Protein AF-A0A316DQ84-F1 (afdb_monomer_lite)

pLDDT: mean 83.55, std 14.71, range [36.31, 97.44]

Foldseek 3Di:
DWKKKKWKAWDDCVPAVPHQHHTDDIAMDDDDPCDPVNVLLVVLVVDDDPLSVPEDQDRDNPHTDMYMDIDTDDPLVNLLVDPWDFAAAPQPRHTDTDRLNVWDKDFQDDPPDPDSDSPPPRIGTHPDPVRVVVVVVVVVVVCPDPDDPQDQPDPPFFQWFWKWKAFQVVQEIEIDIDRGDCPVVVVVCCVVCPSHHPVRIDMDTPDTHTDDPVDDNVRSVLVRLLVSLLVQVVCVLVVGHYDDPDRGHNPDVVSVVVSCVVSVPPPPPVVVPD

InterPro domains:
  IPR000305 GIY-YIG endonuclease [PS50164] (158-245)
  IPR035901 GIY-YIG endonuclease superfamily [G3DSA:3.40.1440.10] (159-249)
  IPR035901 GIY-YIG endonuclease superfamily [SSF82771] (160-245)

Organism: NCBI:txid378543

Secondary structure (DSSP, 8-state):
-EEEEEEEEEE-HHHHTTS--EEEEEEEEEETT--HHHHHHHHHHHS-THHHHH-BSS--SSS-EEEEEEEEE-HHHHHHHH-EEEEE-TTT--EEEEEGGGS-EEE-S-TT-----TT-TTEEE-SSHHHHHHHHHHHHHHS---------SGGGTEEEEEEEEEETTTTEEEEEEESS-THHHHHHHHHH-TT--GGGEEEEEEEEEE--TTS-HHHHHHHHHHHHHHHHHHHHHTT-EE--SS------HHHHHHHHHHHHT-TTSGGG--

Structure (mmCIF, N/CA/C/O backbone):
data_AF-A0A316DQ84-F1
#
_entry.id   AF-A0A316DQ84-F1
#
loop_
_atom_site.group_PDB
_atom_site.id
_atom_site.type_symbol
_atom_site.label_atom_id
_atom_site.label_alt_id
_atom_site.label_comp_id
_atom_site.label_asym_id
_atom_site.label_entity_id
_atom_site.label_seq_id
_atom_site.pdbx_PDB_ins_code
_atom_site.Cartn_x
_atom_site.Cartn_y
_atom_site.Cartn_z
_atom_site.occupancy
_atom_site.B_iso_or_equiv
_atom_site.auth_seq_id
_atom_site.auth_comp_id
_atom_site.auth_asym_id
_atom_site.auth_atom_id
_atom_site.pdbx_PDB_model_num
ATOM 1 N N . MET A 1 1 ? -29.593 -4.083 8.133 1.00 86.75 1 MET A N 1
ATOM 2 C CA . MET A 1 1 ? -28.527 -4.471 9.075 1.00 86.75 1 MET A CA 1
ATOM 3 C C . MET A 1 1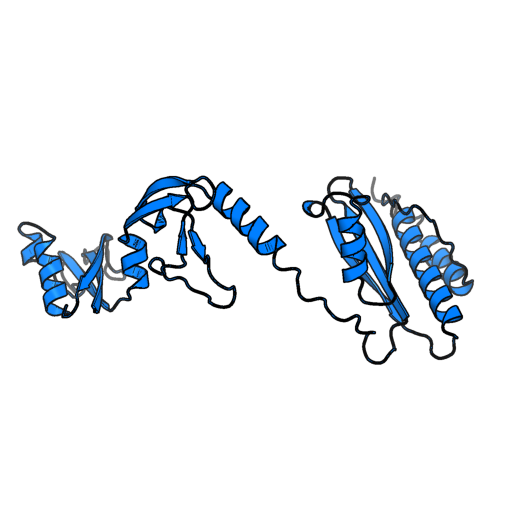 ? -27.821 -3.242 9.626 1.00 86.75 1 MET A C 1
ATOM 5 O O . MET A 1 1 ? -27.213 -2.500 8.863 1.00 86.75 1 MET A O 1
ATOM 9 N N . ASN A 1 2 ? -27.907 -3.050 10.940 1.00 93.50 2 ASN A N 1
ATOM 10 C CA . ASN A 1 2 ? -27.218 -2.005 11.691 1.00 93.50 2 ASN A CA 1
ATOM 11 C C . ASN A 1 2 ? -26.002 -2.591 12.414 1.00 93.50 2 ASN A C 1
ATOM 13 O O . ASN A 1 2 ? -26.036 -3.740 12.867 1.00 93.50 2 ASN A O 1
ATOM 17 N N . TYR A 1 3 ? -24.957 -1.779 12.563 1.00 95.69 3 TYR A N 1
ATOM 18 C CA . TYR A 1 3 ? -23.734 -2.141 13.270 1.00 95.69 3 TYR A CA 1
ATOM 19 C C . TYR A 1 3 ? -23.450 -1.114 14.360 1.00 95.69 3 TYR A C 1
ATOM 21 O O . TYR A 1 3 ? -23.577 0.088 14.132 1.00 95.69 3 TYR A O 1
ATOM 29 N N . TYR A 1 4 ? -23.035 -1.585 15.535 1.00 96.81 4 TYR A N 1
ATOM 30 C CA . TYR A 1 4 ? -22.627 -0.719 16.638 1.00 96.81 4 TYR A CA 1
ATOM 31 C C . TYR A 1 4 ? -21.240 -1.081 17.131 1.00 96.81 4 TYR A C 1
ATOM 33 O O . TYR A 1 4 ? -20.899 -2.254 17.255 1.00 96.81 4 TYR A O 1
ATOM 41 N N . TRP A 1 5 ? -20.477 -0.054 17.476 1.00 97.12 5 TRP A N 1
ATOM 42 C CA . TRP A 1 5 ? -19.199 -0.159 18.151 1.00 97.12 5 TRP A CA 1
ATOM 43 C C . TRP A 1 5 ? -19.367 0.214 19.618 1.00 97.12 5 TRP A C 1
ATOM 45 O O . TRP A 1 5 ? -19.865 1.297 19.947 1.00 97.12 5 TRP A O 1
ATOM 55 N N . VAL A 1 6 ? -18.962 -0.695 20.499 1.00 97.44 6 VAL A N 1
ATOM 56 C CA . VAL A 1 6 ? -19.074 -0.541 21.943 1.00 97.44 6 VAL A CA 1
ATOM 57 C C . VAL A 1 6 ? -17.687 -0.499 22.558 1.00 97.44 6 VAL A C 1
ATOM 59 O O . VAL A 1 6 ? -16.863 -1.380 22.322 1.00 97.44 6 VAL A O 1
ATOM 62 N N . ARG A 1 7 ? -17.454 0.514 23.392 1.00 97.31 7 ARG A N 1
AT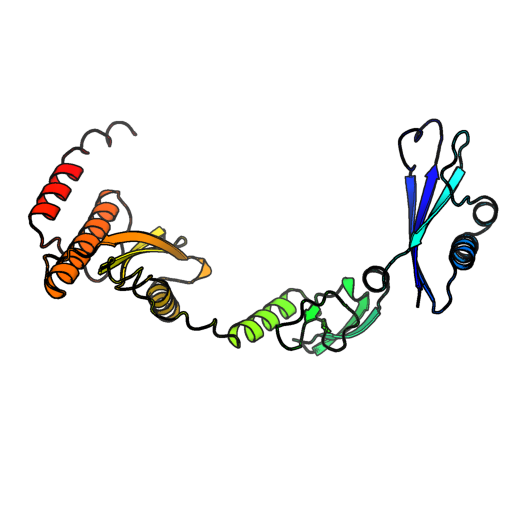OM 63 C CA . ARG A 1 7 ? -16.271 0.612 24.254 1.00 97.31 7 ARG A CA 1
ATOM 64 C C . ARG A 1 7 ? -16.695 0.779 25.697 1.00 97.31 7 ARG A C 1
ATOM 66 O O . ARG A 1 7 ? -17.515 1.653 25.980 1.00 97.31 7 ARG A O 1
ATOM 73 N N . VAL A 1 8 ? -16.130 -0.026 26.587 1.00 96.38 8 VAL A N 1
ATOM 74 C CA . VAL A 1 8 ? -16.441 -0.012 28.019 1.00 96.38 8 VAL A CA 1
ATOM 75 C C . VAL A 1 8 ? -15.232 0.471 28.796 1.00 96.38 8 VAL A C 1
ATOM 77 O O . VAL A 1 8 ? -14.114 0.024 28.551 1.00 96.38 8 VAL A O 1
ATOM 80 N N . PHE A 1 9 ? -15.462 1.390 29.725 1.00 96.56 9 PHE A N 1
ATOM 81 C CA . PHE A 1 9 ? -14.424 2.052 30.499 1.00 96.56 9 PHE A CA 1
ATOM 82 C C . PHE A 1 9 ? -14.699 1.942 31.995 1.00 96.56 9 PHE A C 1
ATOM 84 O O . PHE A 1 9 ? -15.839 2.105 32.438 1.00 96.56 9 PHE A O 1
ATOM 91 N N . ASP A 1 10 ? -13.628 1.743 32.755 1.00 95.00 10 ASP A N 1
ATOM 92 C CA . ASP A 1 10 ? -13.551 2.026 34.181 1.00 95.00 10 ASP A CA 1
ATOM 93 C C . ASP A 1 10 ? -13.060 3.457 34.393 1.00 95.00 10 ASP A C 1
ATOM 95 O O . ASP A 1 10 ? -11.942 3.812 34.006 1.00 95.00 10 ASP A O 1
ATOM 99 N N . TYR A 1 11 ? -13.915 4.288 34.980 1.00 95.94 11 TYR A N 1
ATOM 100 C CA . TYR A 1 11 ? -13.642 5.698 35.211 1.00 95.94 11 TYR A CA 1
ATOM 101 C C . TYR A 1 11 ? -13.500 5.983 36.701 1.00 95.94 11 TYR A C 1
ATOM 103 O O . TYR A 1 11 ? -14.419 5.709 37.474 1.00 95.94 11 TYR A O 1
ATOM 111 N N . SER A 1 12 ? -12.402 6.632 37.078 1.00 95.38 12 SER A N 1
ATOM 112 C CA . SER A 1 12 ? -12.258 7.268 38.385 1.00 95.38 12 SER A CA 1
ATOM 113 C C . SER A 1 12 ? -12.125 8.776 38.217 1.00 95.38 12 SER A C 1
ATOM 115 O O . SER A 1 12 ? -11.303 9.256 37.440 1.00 95.38 12 SER A O 1
ATOM 117 N N . ASN A 1 13 ? -12.929 9.550 38.943 1.00 93.06 13 ASN A N 1
ATOM 118 C CA . ASN A 1 13 ? -12.951 11.001 38.820 1.00 93.06 13 ASN A CA 1
ATOM 119 C C . ASN A 1 13 ? -11.638 11.652 39.274 1.00 93.06 13 ASN A C 1
ATOM 121 O O . ASN A 1 13 ? -11.254 12.676 38.717 1.00 93.06 13 ASN A O 1
ATOM 125 N N . GLU A 1 14 ? -10.958 11.065 40.260 1.00 93.56 14 GLU A N 1
ATOM 126 C CA . GLU A 1 14 ? -9.657 11.552 40.733 1.00 93.56 14 GLU A CA 1
ATOM 127 C C . GLU A 1 14 ? -8.539 11.273 39.722 1.00 93.56 14 GLU A C 1
ATOM 129 O O . GLU A 1 14 ? -7.666 12.114 39.519 1.00 93.56 14 GLU A O 1
ATOM 134 N N . ARG A 1 15 ? -8.583 10.109 39.060 1.00 93.00 15 ARG A N 1
ATOM 135 C CA . ARG A 1 15 ? -7.557 9.667 38.101 1.00 93.00 15 ARG A CA 1
ATOM 136 C C . ARG A 1 15 ? -7.768 10.238 36.697 1.00 93.00 15 ARG A C 1
ATOM 138 O O . ARG A 1 15 ? -6.817 10.659 36.048 1.00 93.00 15 ARG A O 1
ATOM 145 N N . ASP A 1 16 ? -9.013 10.248 36.228 1.00 93.56 16 ASP A N 1
ATOM 146 C CA . ASP A 1 16 ? -9.354 10.316 34.803 1.00 93.56 16 ASP A CA 1
ATOM 147 C C . ASP A 1 16 ? -10.130 11.588 34.425 1.00 93.56 16 ASP A C 1
ATOM 149 O O . ASP A 1 16 ? -10.755 11.641 33.364 1.00 93.56 16 ASP A O 1
ATOM 153 N N . GLN A 1 17 ? -10.124 12.634 35.260 1.00 88.38 17 GLN A N 1
ATOM 154 C CA . GLN A 1 17 ? -10.955 13.836 35.070 1.00 88.38 17 GLN A CA 1
ATOM 155 C C . GLN A 1 17 ? -10.911 14.389 33.630 1.00 88.38 17 GLN A C 1
ATOM 157 O O . GLN A 1 17 ? -11.949 14.740 33.052 1.00 88.38 17 GLN A O 1
ATOM 162 N N . HIS A 1 18 ? -9.724 14.382 33.020 1.00 91.00 18 HIS A N 1
ATOM 163 C CA . HIS A 1 18 ? -9.463 14.866 31.662 1.00 91.00 18 HIS A CA 1
ATOM 164 C C . HIS A 1 18 ? -9.383 13.767 30.586 1.00 91.00 18 HIS A C 1
ATOM 166 O O . HIS A 1 18 ? -9.173 14.091 29.420 1.00 91.00 18 HIS A O 1
ATOM 172 N N . ASP A 1 19 ? -9.605 12.499 30.938 1.00 92.50 19 ASP A N 1
ATOM 173 C CA . ASP A 1 19 ? -9.509 11.344 30.034 1.00 92.50 19 ASP A CA 1
ATOM 174 C C . ASP A 1 19 ? -10.814 10.517 30.014 1.00 92.50 19 ASP A C 1
ATOM 176 O O . ASP A 1 19 ? -11.817 10.868 30.638 1.00 92.50 19 ASP A O 1
ATOM 180 N N . LYS A 1 20 ? -10.862 9.434 29.241 1.00 91.75 20 LYS A N 1
ATOM 181 C CA . LYS A 1 20 ? -12.007 8.524 29.122 1.00 91.75 20 LYS A CA 1
ATOM 182 C C . LYS A 1 20 ? -12.016 7.432 30.192 1.00 91.75 20 LYS A C 1
ATOM 184 O O . LYS A 1 20 ? -13.038 6.763 30.323 1.00 91.75 20 LYS A O 1
ATOM 189 N N . GLY A 1 21 ? -10.946 7.292 30.968 1.00 94.25 21 GLY A N 1
ATOM 190 C CA . GLY A 1 21 ? -10.749 6.183 31.898 1.00 94.25 21 GLY A CA 1
ATOM 191 C C . GLY A 1 21 ? -10.065 4.985 31.250 1.00 94.25 21 GLY A C 1
ATOM 192 O O . GLY A 1 21 ? -9.689 5.016 30.076 1.00 94.25 21 GLY A O 1
ATOM 193 N N . THR A 1 22 ? -9.902 3.916 32.024 1.00 95.88 22 THR A N 1
ATOM 194 C CA . THR A 1 22 ? -9.245 2.687 31.565 1.00 95.88 22 THR A CA 1
ATOM 195 C C . THR A 1 22 ? -10.221 1.873 30.724 1.00 95.88 22 THR A C 1
ATOM 197 O O . THR A 1 22 ? -11.269 1.469 31.219 1.00 95.88 22 THR A O 1
ATOM 200 N N . MET A 1 23 ? -9.903 1.625 29.451 1.00 96.88 23 MET A N 1
ATOM 201 C CA . MET A 1 23 ? -10.741 0.785 28.590 1.00 96.88 23 MET A CA 1
ATOM 202 C C . MET A 1 23 ? -10.643 -0.675 29.036 1.00 96.88 23 MET A C 1
ATOM 204 O O . MET A 1 23 ? -9.552 -1.239 29.077 1.00 96.88 23 MET A O 1
ATOM 208 N N . LEU A 1 24 ? -11.783 -1.271 29.372 1.00 94.75 24 LEU A N 1
ATOM 209 C CA . LEU A 1 24 ? -11.879 -2.654 29.833 1.00 94.75 24 LEU A CA 1
ATOM 210 C C . LEU A 1 24 ? -12.272 -3.623 28.720 1.00 94.75 24 LEU A C 1
ATOM 212 O O . LEU A 1 24 ? -11.871 -4.781 28.753 1.00 94.75 24 LEU A O 1
ATOM 216 N N . ASP A 1 25 ? -13.085 -3.170 27.766 1.00 95.88 25 ASP A N 1
ATOM 217 C CA . ASP A 1 25 ? -13.605 -4.016 26.692 1.00 95.88 25 ASP A CA 1
ATOM 218 C C . ASP A 1 25 ? -13.912 -3.176 25.446 1.00 95.88 25 ASP A C 1
ATOM 220 O O . ASP A 1 25 ? -14.248 -1.987 25.529 1.00 95.88 25 ASP A O 1
ATOM 224 N N . GLU A 1 26 ? -13.818 -3.821 24.290 1.00 96.06 26 GLU A N 1
ATOM 225 C CA . GLU A 1 26 ? -14.155 -3.271 22.984 1.00 96.06 26 GLU A CA 1
ATOM 226 C C . GLU A 1 26 ? -14.756 -4.381 22.122 1.00 96.06 26 GLU A C 1
ATOM 228 O O . GLU A 1 26 ? -14.144 -5.429 21.908 1.00 96.06 26 GLU A O 1
ATOM 233 N N . PHE A 1 27 ? -15.966 -4.154 21.614 1.00 96.19 27 PHE A N 1
ATOM 234 C CA . PHE A 1 27 ? -16.648 -5.128 20.769 1.00 96.19 27 PHE A CA 1
ATOM 235 C C . PHE A 1 27 ? -17.621 -4.470 19.793 1.00 96.19 27 PHE A C 1
ATOM 237 O O . PHE A 1 27 ? -17.979 -3.298 19.929 1.00 96.19 27 PHE A O 1
ATOM 244 N N . TYR A 1 28 ? -18.058 -5.247 18.802 1.00 95.88 28 TYR A N 1
ATOM 245 C CA . TYR A 1 28 ? -19.026 -4.812 17.798 1.00 95.88 28 TYR A CA 1
ATOM 246 C C . TYR A 1 28 ? -20.276 -5.684 17.840 1.00 95.88 28 TYR A C 1
ATOM 248 O O . TYR A 1 28 ? -20.215 -6.887 18.094 1.00 95.88 28 TYR A O 1
ATOM 256 N N . LEU A 1 29 ? -21.419 -5.060 17.583 1.00 95.81 29 LEU A N 1
ATOM 257 C CA . LEU A 1 29 ? -22.725 -5.704 17.512 1.00 95.81 29 LEU A CA 1
ATOM 258 C C . LEU A 1 29 ? -23.276 -5.560 16.092 1.00 95.81 29 LEU A C 1
ATOM 260 O O . LEU A 1 29 ? -23.064 -4.524 15.461 1.00 95.81 29 LEU A O 1
ATOM 264 N N . LYS A 1 30 ? -24.006 -6.574 15.615 1.00 94.75 30 LYS A N 1
ATOM 265 C CA . LYS A 1 30 ? -24.753 -6.538 14.349 1.00 94.75 30 LYS A CA 1
ATOM 266 C C . LYS A 1 30 ? -26.176 -7.057 14.535 1.00 94.75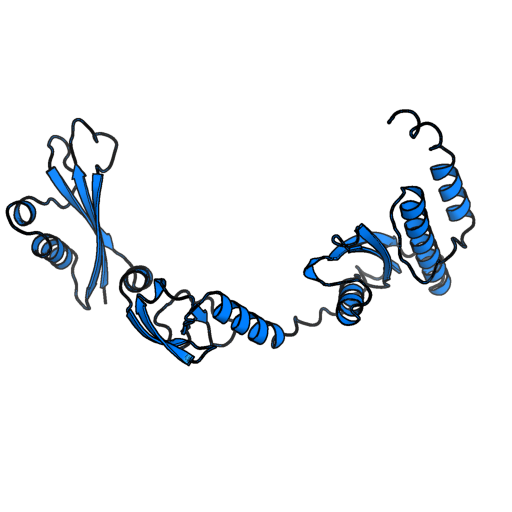 30 LYS A C 1
ATOM 268 O O . LYS A 1 30 ? -26.399 -7.939 15.362 1.00 94.75 30 LYS A O 1
ATOM 273 N N . GLY A 1 31 ? -27.115 -6.549 13.744 1.00 93.25 31 GLY A N 1
ATOM 274 C CA . GLY A 1 31 ? -28.468 -7.101 13.636 1.00 93.25 31 GLY A CA 1
ATOM 275 C C . GLY A 1 31 ? -29.335 -6.317 12.654 1.00 93.25 31 GLY A C 1
ATOM 276 O O . GLY A 1 31 ? -29.077 -5.140 12.409 1.00 93.25 31 GLY A O 1
ATOM 277 N N . ASP A 1 32 ? -30.351 -6.956 12.077 1.00 88.19 32 ASP A N 1
ATOM 278 C CA . ASP A 1 32 ? -31.163 -6.350 11.013 1.00 88.19 32 ASP A CA 1
ATOM 279 C C . ASP A 1 32 ? -31.945 -5.118 11.470 1.00 88.19 32 ASP A C 1
ATOM 281 O O . ASP A 1 32 ? -31.822 -4.074 10.829 1.00 88.19 32 ASP A O 1
ATOM 285 N N . ASP A 1 33 ? -32.589 -5.211 12.637 1.00 88.31 33 ASP A N 1
ATOM 286 C CA . ASP A 1 33 ? -33.360 -4.140 13.285 1.00 88.31 33 ASP A CA 1
ATOM 287 C C . ASP A 1 33 ? -32.774 -3.751 14.653 1.00 88.31 33 ASP A C 1
ATOM 289 O O . ASP A 1 33 ? -33.485 -3.363 15.585 1.00 88.31 33 ASP A O 1
ATOM 293 N N . LEU A 1 34 ? -31.453 -3.893 14.819 1.00 92.31 34 LEU A N 1
ATOM 294 C CA . LEU A 1 34 ? -30.803 -3.559 16.083 1.00 92.31 34 LEU A CA 1
ATOM 295 C C . LEU A 1 34 ? -30.900 -2.044 16.306 1.00 92.31 34 LEU A C 1
ATOM 297 O O . LEU A 1 34 ? -30.280 -1.263 15.586 1.00 92.31 34 LEU A O 1
ATOM 301 N N . SER A 1 35 ? -31.700 -1.630 17.289 1.00 95.00 35 SER A N 1
ATOM 302 C CA . SER A 1 35 ? -31.794 -0.236 17.721 1.00 95.00 35 SER A CA 1
ATOM 303 C C . SER A 1 35 ? -30.692 0.093 18.726 1.00 95.00 35 SER A C 1
ATOM 305 O O . SER A 1 35 ? -30.132 -0.792 19.377 1.00 95.00 35 SER A O 1
ATOM 307 N N . ARG A 1 36 ? -30.410 1.384 18.929 1.00 93.69 36 ARG A N 1
ATOM 308 C CA . ARG A 1 36 ? -29.404 1.814 19.909 1.00 93.69 36 ARG A CA 1
ATOM 309 C C . ARG A 1 36 ? -29.741 1.373 21.336 1.00 93.69 36 ARG A C 1
ATOM 311 O O . ARG A 1 36 ? -28.830 1.065 22.099 1.00 93.69 36 ARG A O 1
ATOM 318 N N . ASP A 1 37 ? -31.018 1.329 21.710 1.00 94.62 37 ASP A N 1
ATOM 319 C CA . ASP A 1 37 ? -31.426 0.867 23.042 1.00 94.62 37 ASP A CA 1
ATOM 320 C C . ASP A 1 37 ? -31.337 -0.655 23.177 1.00 94.62 37 ASP A C 1
ATOM 322 O O . ASP A 1 37 ? -30.898 -1.141 24.218 1.00 94.62 37 ASP A O 1
ATOM 326 N N . ALA A 1 38 ? -31.627 -1.404 22.109 1.00 95.25 38 ALA A N 1
ATOM 327 C CA . ALA A 1 38 ? -31.349 -2.837 22.069 1.00 95.25 38 ALA A CA 1
ATOM 328 C C . ALA A 1 38 ? -29.836 -3.120 22.153 1.00 95.25 38 ALA A C 1
ATOM 330 O O . ALA A 1 38 ? -29.420 -4.017 22.880 1.00 95.25 38 ALA A O 1
ATOM 331 N N . ALA A 1 39 ? -28.996 -2.303 21.505 1.00 95.06 39 ALA A N 1
ATOM 332 C CA . ALA A 1 39 ? -27.543 -2.397 21.628 1.00 95.06 39 ALA A CA 1
ATOM 333 C C . ALA A 1 39 ? -27.071 -2.126 23.067 1.00 95.06 39 ALA A C 1
ATOM 335 O O . ALA A 1 39 ? -26.266 -2.888 23.593 1.00 95.06 39 ALA A O 1
ATOM 336 N N . LYS A 1 40 ? -27.607 -1.098 23.744 1.00 95.44 40 LYS A N 1
ATOM 337 C CA . LYS A 1 40 ? -27.338 -0.851 25.175 1.00 95.44 40 LYS A CA 1
ATOM 338 C C . LYS A 1 40 ? -27.758 -2.032 26.049 1.00 95.44 40 LYS A C 1
ATOM 340 O O . LYS A 1 40 ? -27.032 -2.376 26.979 1.00 95.44 40 LYS A O 1
ATOM 345 N N . GLN A 1 41 ? -28.904 -2.648 25.766 1.00 94.44 41 GLN A N 1
ATOM 346 C CA . GLN A 1 41 ? -29.342 -3.829 26.504 1.00 94.44 41 GLN A CA 1
ATOM 347 C C . GLN A 1 41 ? -28.377 -5.002 26.289 1.00 94.44 41 GLN A C 1
ATOM 349 O O . GLN A 1 41 ? -27.931 -5.583 27.270 1.00 94.44 41 GLN A O 1
ATOM 354 N N . ALA A 1 42 ? -27.922 -5.237 25.056 1.00 94.44 42 ALA A N 1
ATOM 355 C CA . ALA A 1 42 ? -26.899 -6.243 24.765 1.00 94.44 42 ALA A CA 1
ATOM 356 C C . ALA A 1 42 ? -25.568 -5.983 25.500 1.00 94.44 42 ALA A C 1
ATOM 358 O O . ALA A 1 42 ? -24.898 -6.930 25.907 1.00 94.44 42 ALA A O 1
ATOM 359 N N . VAL A 1 43 ? -25.185 -4.714 25.722 1.00 94.25 43 VAL A N 1
ATOM 360 C CA . VAL A 1 43 ? -24.039 -4.388 26.592 1.00 94.25 43 VAL A CA 1
ATOM 361 C C . VAL A 1 43 ? -24.292 -4.863 28.022 1.00 94.25 43 VAL A C 1
ATOM 363 O O . VAL A 1 43 ? -23.409 -5.473 28.610 1.00 94.25 43 VAL A O 1
ATOM 366 N N . ARG A 1 44 ? -25.479 -4.610 28.587 1.00 94.25 44 ARG A N 1
ATOM 367 C CA . ARG A 1 44 ? -25.813 -5.066 29.947 1.00 94.25 44 ARG A CA 1
ATOM 368 C C . ARG A 1 44 ? -25.819 -6.583 30.048 1.00 94.25 44 ARG A C 1
ATOM 370 O O . ARG A 1 44 ? -25.243 -7.105 30.989 1.00 94.25 44 ARG A O 1
ATOM 377 N N . ASP A 1 45 ? -26.406 -7.261 29.066 1.00 93.31 45 ASP A N 1
ATOM 378 C CA . ASP A 1 45 ? -26.526 -8.722 29.041 1.00 93.31 45 ASP A CA 1
ATOM 379 C C . ASP A 1 45 ? -25.157 -9.417 28.915 1.00 93.31 45 ASP A C 1
ATOM 381 O O . ASP A 1 45 ? -24.990 -10.553 29.356 1.00 93.31 45 ASP A O 1
ATOM 385 N N . ARG A 1 46 ? -24.156 -8.733 28.338 1.00 93.25 46 ARG A N 1
ATOM 386 C CA . ARG A 1 46 ? -22.772 -9.225 28.240 1.00 93.25 46 ARG A CA 1
ATOM 387 C C . ARG A 1 46 ? -22.066 -9.288 29.597 1.00 93.25 46 ARG A C 1
ATOM 389 O O . ARG A 1 46 ? -21.182 -10.125 29.773 1.00 93.25 46 ARG A O 1
ATOM 396 N N . TYR A 1 47 ? -22.421 -8.413 30.537 1.00 90.19 47 TYR A N 1
ATOM 397 C CA . TYR A 1 47 ? -21.811 -8.370 31.865 1.00 90.19 47 TYR A CA 1
ATOM 398 C C . TYR A 1 47 ? -22.726 -9.026 32.902 1.00 90.19 47 TYR A C 1
ATOM 400 O O . TYR A 1 47 ? -23.945 -8.953 32.824 1.00 90.19 47 TYR A O 1
ATOM 408 N N . GLY A 1 48 ? -22.134 -9.689 33.894 1.00 84.44 48 GLY A N 1
ATOM 409 C CA . GLY A 1 48 ? -22.874 -10.305 34.996 1.00 84.44 48 GLY A CA 1
ATOM 410 C C . GLY A 1 48 ? -22.935 -9.424 36.245 1.00 84.44 48 GLY A C 1
ATOM 411 O O . GLY A 1 48 ? -22.121 -8.518 36.436 1.00 84.44 48 GLY A O 1
ATOM 412 N N . GLY A 1 49 ? -23.872 -9.738 37.142 1.00 85.00 49 GLY A N 1
ATOM 413 C CA . GLY A 1 49 ? -23.929 -9.171 38.492 1.00 85.00 49 GLY A CA 1
ATOM 414 C C . GLY A 1 49 ? -24.137 -7.654 38.523 1.00 85.00 49 GLY A C 1
ATOM 415 O O . GLY A 1 49 ? -24.890 -7.097 37.729 1.00 85.00 49 GLY A O 1
ATOM 416 N N . GLN A 1 50 ? -23.464 -6.984 39.459 1.00 82.69 50 GLN A N 1
ATOM 417 C CA . GLN A 1 50 ? -23.620 -5.548 39.712 1.00 82.69 50 GLN A CA 1
ATOM 418 C C . GLN A 1 50 ? -23.204 -4.678 38.508 1.00 82.69 50 GLN A C 1
ATOM 420 O O . GLN A 1 50 ? -23.806 -3.633 38.258 1.00 82.69 50 GLN A O 1
ATOM 425 N N . ALA A 1 51 ? -22.252 -5.149 37.694 1.00 83.75 51 ALA A N 1
ATOM 426 C CA . ALA A 1 51 ? -21.816 -4.453 36.484 1.00 83.75 51 ALA A CA 1
ATOM 427 C C . ALA A 1 51 ? -22.940 -4.321 35.438 1.00 83.75 51 ALA A C 1
ATOM 429 O O . ALA A 1 51 ? -23.044 -3.283 34.787 1.00 83.75 51 ALA A O 1
ATOM 430 N N . ALA A 1 52 ? -23.827 -5.317 35.319 1.00 85.38 52 ALA A N 1
ATOM 431 C CA . ALA A 1 52 ? -24.961 -5.280 34.389 1.00 85.38 52 ALA A CA 1
ATOM 432 C C . ALA A 1 52 ? -25.965 -4.164 34.728 1.00 85.38 52 ALA A C 1
ATOM 434 O O . ALA A 1 52 ? -26.536 -3.524 33.843 1.00 85.38 52 ALA A O 1
ATOM 435 N N . THR A 1 53 ? -26.180 -3.926 36.026 1.00 84.88 53 THR A N 1
ATOM 436 C CA . THR A 1 53 ? -27.158 -2.955 36.534 1.00 84.88 53 THR A CA 1
ATOM 437 C C . THR A 1 53 ? -26.599 -1.542 36.661 1.00 84.88 53 THR A C 1
ATOM 439 O O . THR A 1 53 ? -27.348 -0.578 36.514 1.00 84.88 53 THR A O 1
ATOM 442 N N . GLU A 1 54 ? -25.298 -1.401 36.925 1.00 87.31 54 GLU A N 1
ATOM 443 C CA . GLU A 1 54 ? -24.675 -0.104 37.221 1.00 87.31 54 GLU A CA 1
ATOM 444 C C . GLU A 1 54 ? -24.001 0.558 36.020 1.00 87.31 54 GLU A C 1
ATOM 446 O O . GLU A 1 54 ? -23.723 1.760 36.071 1.00 87.31 54 GLU A O 1
ATOM 451 N N . ILE A 1 55 ? -23.761 -0.187 34.934 1.00 92.94 55 ILE A N 1
ATOM 452 C CA . ILE A 1 55 ? -23.118 0.367 33.744 1.00 92.94 55 ILE A CA 1
ATOM 453 C C . ILE A 1 55 ? -23.947 1.512 33.148 1.00 92.94 55 ILE A C 1
ATOM 455 O O . ILE A 1 55 ? -25.131 1.384 32.811 1.00 92.94 55 ILE A O 1
ATOM 459 N N . LYS A 1 56 ? -23.302 2.674 33.025 1.00 94.56 56 LYS A N 1
ATOM 460 C CA . LYS A 1 56 ? -23.891 3.885 32.438 1.00 94.56 56 LYS A CA 1
ATOM 461 C C . LYS A 1 56 ? -23.567 3.962 30.950 1.00 94.56 56 LYS A C 1
ATOM 463 O O . LYS A 1 56 ? -22.625 3.344 30.479 1.00 94.56 56 LYS A O 1
ATOM 468 N N . PHE A 1 57 ? -24.309 4.778 30.207 1.00 95.06 57 PHE A N 1
ATOM 469 C CA . PHE A 1 57 ? -24.064 5.005 28.771 1.00 95.06 57 PHE A CA 1
ATOM 470 C C . PHE A 1 57 ? -23.560 6.419 28.457 1.00 95.06 57 PHE A C 1
ATOM 472 O O . PHE A 1 57 ? -23.680 6.912 27.337 1.00 95.06 57 PHE A O 1
ATOM 479 N N . ALA A 1 58 ? -23.031 7.092 29.478 1.00 92.12 58 ALA A N 1
ATOM 480 C CA . ALA A 1 58 ? -22.401 8.399 29.393 1.00 92.12 58 ALA A CA 1
ATOM 481 C C . ALA A 1 58 ? -21.304 8.497 30.459 1.00 92.12 58 ALA A C 1
ATOM 483 O O . ALA A 1 58 ? -21.460 7.943 31.551 1.00 92.12 58 ALA A O 1
ATOM 484 N N . LYS A 1 59 ? -20.227 9.231 30.149 1.00 92.31 59 LYS A N 1
ATOM 485 C CA . LYS A 1 59 ? -19.106 9.457 31.070 1.00 92.31 59 LYS A CA 1
ATOM 486 C C . LYS A 1 59 ? -19.618 10.065 32.393 1.00 92.31 59 LYS A C 1
ATOM 488 O O . LYS A 1 59 ? -20.263 11.122 32.354 1.00 92.31 59 LYS A O 1
ATOM 493 N N . PRO A 1 60 ? -19.337 9.450 33.556 1.00 89.56 60 PRO A N 1
ATOM 494 C CA . PRO A 1 60 ? -19.630 10.043 34.858 1.00 89.56 60 PRO A CA 1
ATOM 495 C C . PRO A 1 60 ? -18.882 11.374 35.049 1.00 89.56 60 PRO A C 1
ATOM 497 O O . PRO A 1 60 ? -17.727 11.504 34.661 1.00 89.56 60 PRO A O 1
ATOM 500 N N . ARG A 1 61 ? -19.531 12.394 35.633 1.00 84.62 61 ARG A N 1
ATOM 501 C CA . ARG A 1 61 ? -18.921 13.736 35.801 1.00 84.62 61 ARG A CA 1
ATOM 502 C C . ARG A 1 61 ? -18.305 14.006 37.174 1.00 84.62 61 ARG A C 1
ATOM 504 O O . ARG A 1 61 ? -17.481 14.901 37.285 1.00 84.62 61 ARG A O 1
ATOM 511 N N . LYS A 1 62 ? -18.801 13.345 38.220 1.00 87.31 62 LYS A N 1
ATOM 512 C CA . LYS A 1 62 ? -18.461 13.631 39.629 1.00 87.31 62 LYS A CA 1
ATOM 513 C C . LYS A 1 62 ? -18.343 12.366 40.480 1.00 87.31 62 LYS A C 1
ATOM 515 O O . LYS A 1 62 ? -18.338 12.450 41.701 1.00 87.31 62 LYS A O 1
ATOM 520 N N . SER A 1 63 ? -18.358 11.201 39.850 1.00 90.50 63 SER A N 1
ATOM 521 C CA . SER A 1 63 ? -18.331 9.920 40.540 1.00 90.50 63 SER A CA 1
ATOM 522 C C . SER A 1 63 ? -17.595 8.892 39.710 1.00 90.50 63 SER A C 1
ATOM 524 O O . SER A 1 63 ? -17.488 9.041 38.492 1.00 90.50 63 SER A O 1
ATOM 526 N N . ASP A 1 64 ? -17.125 7.863 40.392 1.00 93.06 64 ASP A N 1
ATOM 527 C CA . ASP A 1 64 ? -16.433 6.737 39.791 1.00 93.06 64 ASP A CA 1
ATOM 528 C C . ASP A 1 64 ? -17.455 5.729 39.243 1.00 93.06 64 ASP A C 1
ATOM 530 O O . ASP A 1 64 ? -18.649 5.767 39.577 1.00 93.06 64 ASP A O 1
ATOM 534 N N . GLY A 1 65 ? -16.990 4.837 38.374 1.00 93.06 65 GLY A N 1
ATOM 535 C CA . GLY A 1 65 ? -17.741 3.667 37.940 1.00 93.06 65 GLY A CA 1
ATOM 536 C C . GLY A 1 65 ? -17.638 3.366 36.450 1.00 93.06 65 GLY A C 1
ATOM 537 O O . GLY A 1 65 ? -16.966 4.049 35.676 1.00 93.06 65 GLY A O 1
ATOM 538 N N . LEU A 1 66 ? -18.360 2.320 36.052 1.00 94.88 66 LEU A N 1
ATOM 539 C CA . LEU A 1 66 ? -18.349 1.804 34.691 1.00 94.88 66 LEU A CA 1
ATOM 540 C C . LEU A 1 66 ? -19.267 2.606 33.771 1.00 94.88 66 LEU A C 1
ATOM 542 O O . LEU A 1 66 ? -20.429 2.889 34.093 1.00 94.88 66 LEU A O 1
ATOM 546 N N . TYR A 1 67 ? -18.775 2.907 32.572 1.00 96.25 67 TYR A N 1
ATOM 547 C CA . TYR A 1 67 ? -19.631 3.388 31.497 1.00 96.25 67 TYR A CA 1
ATOM 548 C C . TYR A 1 67 ? -19.233 2.817 30.139 1.00 96.25 67 TYR A C 1
ATOM 550 O O . TYR A 1 67 ? -18.068 2.540 29.868 1.00 96.25 67 TYR A O 1
ATOM 558 N N . ALA A 1 68 ? -20.227 2.663 29.274 1.00 97.06 68 ALA A N 1
ATOM 559 C CA . ALA A 1 68 ? -20.071 2.249 27.896 1.00 97.06 68 ALA A CA 1
ATOM 560 C C . ALA A 1 68 ? -20.398 3.398 26.942 1.00 97.06 68 ALA A C 1
ATOM 562 O O . ALA A 1 68 ? -21.319 4.188 27.164 1.00 97.06 68 ALA A O 1
ATOM 563 N N . VAL A 1 69 ? -19.677 3.456 25.830 1.00 96.69 69 VAL A N 1
ATOM 564 C CA . VAL A 1 69 ? -19.989 4.320 24.695 1.00 96.69 69 VAL A CA 1
ATOM 565 C C . VAL A 1 69 ? -20.443 3.424 23.552 1.00 96.69 69 VAL A C 1
ATOM 567 O O . VAL A 1 69 ? -19.669 2.603 23.074 1.00 96.69 69 VAL A O 1
ATOM 570 N N . VAL A 1 70 ? -21.700 3.587 23.134 1.00 96.50 70 VAL A N 1
ATOM 571 C CA . VAL A 1 70 ? -22.290 2.886 21.982 1.00 96.50 70 VAL A CA 1
ATOM 572 C C . VAL A 1 70 ? -22.353 3.867 20.817 1.00 96.50 70 VAL A C 1
ATOM 574 O O . VAL A 1 70 ? -23.035 4.893 20.927 1.00 96.50 70 VAL A O 1
ATOM 577 N N . MET A 1 71 ? -21.640 3.571 19.735 1.00 96.25 71 MET A N 1
ATOM 578 C CA . MET A 1 71 ? -21.527 4.396 18.526 1.00 96.25 71 MET A CA 1
ATOM 579 C C . MET A 1 71 ? -22.021 3.613 17.317 1.00 96.25 71 MET A C 1
ATOM 581 O O . MET A 1 71 ? -21.882 2.392 17.290 1.00 96.25 71 MET A O 1
ATOM 585 N N . ASP A 1 72 ? -22.564 4.310 16.324 1.00 96.12 72 ASP A N 1
ATOM 586 C CA . ASP A 1 72 ? -22.855 3.698 15.030 1.00 96.12 72 ASP A CA 1
ATOM 587 C C . ASP A 1 72 ? -21.544 3.215 14.390 1.00 96.12 72 ASP A C 1
ATOM 589 O O . ASP A 1 72 ? -20.475 3.800 14.594 1.00 96.12 72 ASP A O 1
ATOM 593 N N . SER A 1 73 ? -21.616 2.105 13.665 1.00 95.00 73 SER A N 1
ATOM 594 C CA . SER A 1 73 ? -20.476 1.473 13.010 1.00 95.00 73 SER A CA 1
ATOM 595 C C . SER A 1 73 ? -20.880 0.952 11.633 1.00 95.00 73 SER A C 1
ATOM 597 O O . SER A 1 73 ? -22.010 1.132 11.181 1.00 95.00 73 SER A O 1
ATOM 599 N N . GLU A 1 74 ? -19.947 0.285 10.969 1.00 92.06 74 GLU A N 1
ATOM 600 C CA . GLU A 1 74 ? -20.116 -0.245 9.623 1.00 92.06 74 GLU A CA 1
ATOM 601 C C . GLU A 1 74 ? -19.773 -1.733 9.593 1.00 92.06 74 GLU A C 1
ATOM 603 O O . GLU A 1 74 ? -18.990 -2.224 10.414 1.00 92.06 74 GLU A O 1
ATOM 608 N N . LYS A 1 75 ? -20.322 -2.432 8.592 1.00 90.75 75 LYS A N 1
ATOM 609 C CA . LYS A 1 75 ? -20.053 -3.852 8.325 1.00 90.75 75 LYS A CA 1
ATOM 610 C C . LYS A 1 75 ? -18.558 -4.158 8.320 1.00 90.75 75 LYS A C 1
ATOM 612 O O . LYS A 1 75 ? -18.124 -5.092 8.985 1.00 90.75 75 LYS A O 1
ATOM 617 N N . PHE A 1 76 ? -17.779 -3.301 7.658 1.00 89.38 76 PHE A N 1
ATOM 618 C CA . PHE A 1 76 ? -16.327 -3.414 7.556 1.00 89.38 76 PHE A CA 1
ATOM 619 C C . PHE A 1 76 ? -15.644 -3.646 8.911 1.00 89.38 76 PHE A C 1
ATOM 621 O O . PHE A 1 76 ? -14.821 -4.551 9.051 1.00 89.38 76 PHE A O 1
ATOM 628 N N . PHE A 1 77 ? -15.989 -2.852 9.929 1.00 89.69 77 PHE A N 1
ATOM 629 C CA . PHE A 1 77 ? -15.366 -2.992 11.242 1.00 89.69 77 PHE A CA 1
ATOM 630 C C . PHE A 1 77 ? -15.810 -4.271 11.937 1.00 89.69 77 PHE A C 1
ATOM 632 O O . PHE A 1 77 ? -14.971 -4.959 12.504 1.00 89.69 77 PHE A O 1
ATOM 639 N N . TYR A 1 78 ? -17.094 -4.626 11.863 1.00 92.44 78 TYR A N 1
ATOM 640 C CA . TYR A 1 78 ? -17.578 -5.874 12.447 1.00 92.44 78 TYR A CA 1
ATOM 641 C C . TYR A 1 78 ? -16.855 -7.089 11.847 1.00 92.44 78 TYR A C 1
ATOM 643 O O . TYR A 1 78 ? -16.300 -7.910 12.583 1.00 92.44 78 TYR A O 1
ATOM 651 N N . ASP A 1 79 ? -16.798 -7.170 10.519 1.00 90.75 79 ASP A N 1
ATOM 652 C CA . ASP A 1 79 ? -16.204 -8.305 9.814 1.00 90.75 79 ASP A CA 1
ATOM 653 C C . ASP A 1 79 ? -14.701 -8.404 10.061 1.00 90.75 79 ASP A C 1
ATOM 655 O O . ASP A 1 79 ? -14.177 -9.495 10.280 1.00 90.75 79 ASP A O 1
ATOM 659 N N . ARG A 1 80 ? -14.008 -7.265 10.163 1.00 86.56 80 ARG A N 1
ATOM 660 C CA . ARG A 1 80 ? -12.589 -7.236 10.526 1.00 86.56 80 ARG A CA 1
ATOM 661 C C . ARG A 1 80 ? -12.282 -7.971 11.837 1.00 86.56 80 ARG A C 1
ATOM 663 O O . ARG A 1 80 ? -11.199 -8.537 11.954 1.00 86.56 80 ARG A O 1
ATOM 670 N N . PHE A 1 81 ? -13.178 -7.960 12.825 1.00 88.88 81 PHE A N 1
ATOM 671 C CA . PHE A 1 81 ? -12.924 -8.600 14.126 1.00 88.88 81 PHE A CA 1
ATOM 672 C C . PHE A 1 81 ? -13.608 -9.961 14.303 1.00 88.88 81 PHE A C 1
ATOM 674 O O . PHE A 1 81 ? -13.122 -10.773 15.103 1.00 88.88 81 PHE A O 1
ATOM 681 N N . TYR A 1 82 ? -14.713 -10.204 13.591 1.00 92.25 82 TYR A N 1
ATOM 682 C CA . TYR A 1 82 ? -15.595 -11.350 13.835 1.00 92.25 82 TYR A CA 1
ATOM 683 C C . TYR A 1 82 ? -15.897 -12.223 12.619 1.00 92.25 82 TYR A C 1
ATOM 685 O O . TYR A 1 82 ? -16.477 -13.290 12.814 1.00 92.25 82 TYR A O 1
ATOM 693 N N . LEU A 1 83 ? -15.540 -11.823 11.395 1.00 92.19 83 LEU A N 1
ATOM 694 C CA . LEU A 1 83 ? -15.731 -12.697 10.240 1.00 92.19 83 LEU A CA 1
ATOM 695 C C . LEU A 1 83 ? -14.829 -13.923 10.394 1.00 92.19 83 LEU A C 1
ATOM 697 O O . LEU A 1 83 ? -13.608 -13.797 10.504 1.00 92.19 83 LEU A O 1
ATOM 701 N N . GLU A 1 84 ? -15.434 -15.106 10.406 1.00 94.56 84 GLU A N 1
ATOM 702 C CA . GLU A 1 84 ? -14.723 -16.378 10.362 1.00 94.56 84 GLU A CA 1
ATOM 703 C C . GLU A 1 84 ? -14.817 -16.977 8.966 1.00 94.56 84 GLU A C 1
ATOM 705 O O . GLU A 1 84 ? -15.856 -16.905 8.311 1.00 94.56 84 GLU A O 1
ATOM 710 N N . ILE A 1 85 ? -13.723 -17.592 8.534 1.00 94.38 85 ILE A N 1
ATOM 711 C CA . ILE A 1 85 ? -13.630 -18.313 7.272 1.00 94.38 85 ILE A CA 1
ATOM 712 C C . ILE A 1 85 ? -13.381 -19.791 7.541 1.00 94.38 85 ILE A C 1
ATOM 714 O O . ILE A 1 85 ? -12.715 -20.164 8.509 1.00 94.38 85 ILE A O 1
ATOM 718 N N . ASP A 1 86 ? -13.905 -20.624 6.652 1.00 96.06 86 ASP A N 1
ATOM 719 C CA . ASP A 1 86 ? -13.638 -22.058 6.566 1.00 96.06 86 ASP A CA 1
ATOM 720 C C . ASP A 1 86 ? -13.454 -22.375 5.078 1.00 96.06 86 ASP A C 1
ATOM 722 O O . ASP A 1 86 ? -14.414 -22.569 4.332 1.00 96.06 86 ASP A O 1
ATOM 726 N N . THR A 1 87 ? -12.217 -22.243 4.606 1.00 94.75 87 THR A N 1
ATOM 727 C CA . THR A 1 87 ? -11.884 -22.269 3.178 1.00 94.75 87 THR A CA 1
ATOM 728 C C . THR A 1 87 ? -10.511 -22.904 2.957 1.00 94.75 87 THR A C 1
ATOM 730 O O . THR A 1 87 ? -9.933 -23.515 3.853 1.00 94.75 87 THR A O 1
ATOM 733 N N . HIS A 1 88 ? -9.974 -22.803 1.747 1.00 95.69 88 HIS A N 1
ATOM 734 C CA . HIS A 1 88 ? -8.650 -23.299 1.396 1.00 95.69 88 HIS A CA 1
ATOM 735 C C . HIS A 1 88 ? -7.753 -22.136 0.975 1.00 95.69 88 HIS A C 1
ATOM 737 O O . HIS A 1 88 ? -8.207 -21.177 0.354 1.00 95.69 88 HIS A O 1
ATOM 743 N N . CYS A 1 89 ? -6.461 -22.233 1.291 1.00 94.19 89 CYS A N 1
ATOM 744 C CA . CYS A 1 89 ? -5.453 -21.317 0.776 1.00 94.19 89 CYS A CA 1
ATOM 745 C C . CYS A 1 89 ? -5.504 -21.317 -0.754 1.00 94.19 89 CYS A C 1
ATOM 747 O O . CYS A 1 89 ? -5.347 -22.364 -1.382 1.00 94.19 89 CYS A O 1
ATOM 749 N N . PHE A 1 90 ? -5.656 -20.140 -1.347 1.00 94.19 90 PHE A N 1
ATOM 750 C CA . PHE A 1 90 ? -5.813 -19.991 -2.788 1.00 94.19 90 PHE A CA 1
ATOM 751 C C . PHE A 1 90 ? -4.579 -20.447 -3.583 1.00 94.19 90 PHE A C 1
ATOM 753 O O . PHE A 1 90 ? -4.701 -20.887 -4.720 1.00 94.19 90 PHE A O 1
ATOM 760 N N . TRP A 1 91 ? -3.389 -20.381 -2.976 1.00 92.38 91 TRP A N 1
ATOM 761 C CA . TRP A 1 91 ? -2.129 -20.748 -3.627 1.00 92.38 91 TRP A CA 1
ATOM 762 C C . TRP A 1 91 ? -1.729 -22.215 -3.419 1.00 92.38 91 TRP A C 1
ATOM 764 O O . TRP A 1 91 ? -1.397 -22.913 -4.369 1.00 92.38 91 TRP A O 1
ATOM 774 N N . CYS A 1 92 ? -1.714 -22.686 -2.167 1.00 92.88 92 CYS A N 1
ATOM 775 C CA . CYS A 1 92 ? -1.203 -24.020 -1.827 1.00 92.88 92 CYS A CA 1
ATOM 776 C C . CYS A 1 92 ? -2.295 -25.039 -1.473 1.00 92.88 92 CYS A C 1
ATOM 778 O O . CYS A 1 92 ? -1.974 -26.172 -1.119 1.00 92.88 92 CYS A O 1
ATOM 780 N N . HIS A 1 93 ? -3.569 -24.636 -1.527 1.00 95.38 93 HIS A N 1
ATOM 781 C CA . HIS A 1 93 ? -4.757 -25.467 -1.292 1.00 95.38 93 HIS A CA 1
ATOM 782 C C . HIS A 1 93 ? -4.855 -26.134 0.086 1.00 95.38 93 HIS A C 1
ATOM 784 O O . HIS A 1 93 ? -5.703 -26.997 0.301 1.00 95.38 93 HIS A O 1
ATOM 790 N N . LYS A 1 94 ? -4.032 -25.726 1.057 1.00 95.56 94 LYS A N 1
ATOM 791 C CA . LYS A 1 94 ? -4.175 -26.175 2.448 1.00 95.56 94 LYS A CA 1
ATOM 792 C C . LYS A 1 94 ? -5.469 -25.623 3.056 1.00 95.56 94 LYS A C 1
ATOM 794 O O . LYS A 1 94 ? -5.753 -24.445 2.837 1.00 95.56 94 LYS A O 1
ATOM 799 N N . PRO A 1 95 ? -6.217 -26.414 3.842 1.00 97.25 95 PRO A N 1
ATOM 800 C CA . PRO A 1 95 ? -7.392 -25.912 4.545 1.00 97.25 95 PRO A CA 1
ATOM 801 C C . PRO A 1 95 ? -6.986 -24.834 5.557 1.00 97.25 95 PRO A C 1
ATOM 803 O O . PRO A 1 95 ? -5.966 -24.963 6.241 1.00 97.25 95 PRO A O 1
ATOM 806 N N . ILE A 1 96 ? -7.786 -23.774 5.644 1.00 95.88 96 ILE A N 1
ATOM 807 C CA . ILE A 1 96 ? -7.640 -22.677 6.599 1.00 95.88 96 ILE A CA 1
ATOM 808 C C . ILE A 1 96 ? -8.986 -22.398 7.259 1.00 95.88 96 ILE A C 1
ATOM 810 O O . ILE A 1 96 ? -10.022 -22.318 6.601 1.00 95.88 96 ILE A O 1
ATOM 814 N N . LYS A 1 97 ? -8.955 -22.251 8.581 1.00 97.12 97 LYS A N 1
ATOM 815 C CA . LYS A 1 97 ? -10.138 -21.981 9.388 1.00 97.12 97 LYS A CA 1
ATOM 816 C C . LYS A 1 97 ? -9.797 -21.034 10.524 1.00 97.12 97 LYS A C 1
ATOM 818 O O . LYS A 1 97 ? -8.802 -21.247 11.217 1.00 97.12 97 LYS A O 1
ATOM 823 N N . GLY A 1 98 ? -10.619 -20.011 10.721 1.00 94.50 98 GLY A N 1
ATOM 824 C CA . GLY A 1 98 ? -10.460 -19.037 11.799 1.00 94.50 98 GLY A CA 1
ATOM 825 C C . GLY A 1 98 ? -10.888 -17.636 11.380 1.00 94.50 98 GLY A C 1
ATOM 826 O O . GLY A 1 98 ? -11.560 -17.461 10.369 1.00 94.50 98 GLY A O 1
ATOM 827 N N . LYS A 1 99 ? -10.483 -16.626 12.151 1.00 93.56 99 LYS A N 1
ATOM 828 C CA . LYS A 1 99 ? -10.816 -15.227 11.863 1.00 93.56 99 LYS A CA 1
ATOM 829 C C . LYS A 1 99 ? -10.169 -14.763 10.560 1.00 93.56 99 LYS A C 1
ATOM 831 O O . LYS A 1 99 ? -8.952 -14.854 10.419 1.00 93.56 99 LYS A O 1
ATOM 836 N N . ALA A 1 100 ? -10.961 -14.192 9.658 1.00 92.44 100 ALA A N 1
ATOM 837 C CA . ALA A 1 100 ? -10.523 -13.699 8.354 1.00 92.44 100 ALA A CA 1
ATOM 838 C C . ALA A 1 100 ? -9.301 -12.768 8.449 1.00 92.44 100 ALA A C 1
ATOM 840 O O . ALA A 1 100 ? -8.372 -12.878 7.655 1.00 92.44 100 ALA A O 1
ATOM 841 N N . ALA A 1 101 ? -9.273 -11.885 9.453 1.00 89.50 101 ALA A N 1
ATOM 842 C CA . ALA A 1 101 ? -8.193 -10.919 9.656 1.00 89.50 101 ALA A CA 1
ATOM 843 C C . ALA A 1 101 ? -6.832 -11.536 10.029 1.00 89.50 101 ALA A C 1
ATOM 845 O O . ALA A 1 101 ? -5.810 -10.871 9.871 1.00 89.50 101 ALA A O 1
ATOM 846 N N . GLU A 1 102 ? -6.802 -12.789 10.493 1.00 93.00 102 GLU A N 1
ATOM 847 C CA . GLU A 1 102 ? -5.558 -13.512 10.803 1.00 93.00 102 GLU A CA 1
ATOM 848 C C . GLU A 1 102 ? -4.909 -14.110 9.546 1.00 93.00 102 GLU A C 1
ATOM 850 O O . GLU A 1 102 ? -3.750 -14.529 9.572 1.00 93.00 102 GLU A O 1
ATOM 855 N N . PHE A 1 103 ? -5.636 -14.133 8.425 1.00 94.31 103 PHE A N 1
ATOM 856 C CA . PHE A 1 103 ? -5.152 -14.677 7.166 1.00 94.31 103 PHE A CA 1
ATOM 857 C C . PHE A 1 103 ? -4.845 -13.552 6.169 1.00 94.31 103 PHE A C 1
ATOM 859 O O . PHE A 1 103 ? -5.675 -12.664 5.935 1.00 94.31 103 PHE A O 1
ATOM 866 N N . PRO A 1 104 ? -3.664 -13.572 5.522 1.00 93.50 104 PRO A N 1
ATOM 867 C CA . PRO A 1 104 ? -3.432 -12.725 4.368 1.00 93.50 104 PRO A CA 1
ATOM 868 C C . PRO A 1 104 ? -4.504 -12.981 3.308 1.00 93.50 104 PRO A C 1
ATOM 870 O O . PRO A 1 104 ? -4.860 -14.123 3.036 1.00 93.50 104 PRO A O 1
ATOM 873 N N . HIS A 1 105 ? -4.979 -11.912 2.685 1.00 91.00 105 HIS A N 1
ATOM 874 C CA . HIS A 1 105 ? -5.992 -11.956 1.638 1.00 91.00 105 HIS A CA 1
ATOM 875 C C . HIS A 1 105 ? -5.665 -10.949 0.537 1.00 91.00 105 HIS A C 1
ATOM 877 O O . HIS A 1 105 ? -4.914 -9.994 0.767 1.00 91.00 105 HIS A O 1
ATOM 883 N N . SER A 1 106 ? -6.223 -11.182 -0.644 1.00 87.75 106 SER A N 1
ATOM 884 C CA . SER A 1 106 ? -6.158 -10.289 -1.801 1.00 87.75 106 SER A CA 1
ATOM 885 C C . SER A 1 106 ? -7.479 -10.362 -2.561 1.00 87.75 106 SER A C 1
ATOM 887 O O . SER A 1 106 ? -8.231 -11.322 -2.415 1.00 87.75 106 SER A O 1
ATOM 889 N N . TYR A 1 107 ? -7.742 -9.363 -3.397 1.00 83.62 107 TYR A N 1
ATOM 890 C CA . TYR A 1 107 ? -8.848 -9.417 -4.344 1.00 83.62 107 TYR A CA 1
ATOM 891 C C . TYR A 1 107 ? -8.480 -10.338 -5.517 1.00 83.62 107 TYR A C 1
ATOM 893 O O . TYR A 1 107 ? -7.378 -10.242 -6.071 1.00 83.62 107 TYR A O 1
ATOM 901 N N . GLY A 1 108 ? -9.370 -11.274 -5.832 1.00 72.75 108 GLY A N 1
ATOM 902 C CA . GLY A 1 108 ? -9.242 -12.257 -6.906 1.00 72.75 108 GLY A CA 1
ATOM 903 C C . GLY A 1 108 ? -9.939 -11.866 -8.212 1.00 72.75 108 GLY A C 1
ATOM 904 O O . GLY A 1 108 ? -9.797 -12.597 -9.188 1.00 72.75 108 GLY A O 1
ATOM 905 N N . GLY A 1 109 ? -10.681 -10.753 -8.228 1.00 67.81 109 GLY A N 1
ATOM 906 C CA . GLY A 1 109 ? -11.403 -10.242 -9.397 1.00 67.81 109 GLY A CA 1
ATOM 907 C C . GLY A 1 109 ? -10.616 -9.231 -10.241 1.00 67.81 109 GLY A C 1
ATOM 908 O O . GLY A 1 109 ? -9.434 -8.968 -10.002 1.00 67.81 109 GLY A O 1
ATOM 909 N N . ASP A 1 110 ? -11.292 -8.639 -11.229 1.00 60.72 110 ASP A N 1
ATOM 910 C CA . ASP A 1 110 ? -10.706 -7.666 -12.158 1.00 60.72 110 ASP A CA 1
ATOM 911 C C . ASP A 1 110 ? -10.274 -6.365 -11.448 1.00 60.72 110 ASP A C 1
ATOM 913 O O . ASP A 1 110 ? -11.008 -5.768 -10.661 1.00 60.72 110 ASP A O 1
ATOM 917 N N . VAL A 1 111 ? -9.055 -5.918 -11.763 1.00 54.69 111 VAL A N 1
ATOM 918 C CA . VAL A 1 111 ? -8.159 -5.000 -11.016 1.00 54.69 111 VAL A CA 1
ATOM 919 C C . VAL A 1 111 ? -8.731 -3.601 -10.678 1.00 54.69 111 VAL A C 1
ATOM 921 O O . VAL A 1 111 ? -8.095 -2.832 -9.960 1.00 54.69 111 VAL A O 1
ATOM 924 N N . GLU A 1 112 ? -9.931 -3.243 -11.135 1.00 51.25 112 GLU A N 1
ATOM 925 C CA . GLU A 1 112 ? -10.481 -1.884 -11.004 1.00 51.25 112 GLU A CA 1
ATOM 926 C C . GLU A 1 112 ? -11.231 -1.587 -9.700 1.00 51.25 112 GLU A C 1
ATOM 928 O O . GLU A 1 112 ? -11.527 -0.420 -9.427 1.00 51.25 112 GLU A O 1
ATOM 933 N N . LYS A 1 113 ? -11.523 -2.582 -8.856 1.00 48.56 113 LYS A N 1
ATOM 934 C CA . LYS A 1 113 ? -12.225 -2.315 -7.595 1.00 48.56 113 LYS A CA 1
ATOM 935 C C . LYS A 1 113 ? -11.280 -2.337 -6.396 1.00 48.56 113 LYS A C 1
ATOM 937 O O . LYS A 1 113 ? -10.781 -3.372 -5.965 1.00 48.56 113 LYS A O 1
ATOM 942 N N . HIS A 1 114 ? -11.075 -1.164 -5.799 1.00 49.41 114 HIS A N 1
ATOM 943 C CA . HIS A 1 114 ? -10.554 -1.055 -4.440 1.00 49.41 114 HIS A CA 1
ATOM 944 C C . HIS A 1 114 ? -11.602 -1.581 -3.460 1.00 49.41 114 HIS A C 1
ATOM 946 O O . HIS A 1 114 ? -12.527 -0.852 -3.103 1.00 49.41 114 HIS A O 1
ATOM 952 N N . ILE A 1 115 ? -11.469 -2.831 -3.022 1.00 53.62 115 ILE A N 1
ATOM 953 C CA . ILE A 1 115 ? -12.404 -3.415 -2.058 1.00 53.62 115 ILE A CA 1
ATOM 954 C C . ILE A 1 115 ? -11.641 -3.879 -0.820 1.00 53.62 115 ILE A C 1
ATOM 956 O O . ILE A 1 115 ? -10.795 -4.765 -0.870 1.00 53.62 115 ILE A O 1
ATOM 960 N N . TYR A 1 116 ? -11.949 -3.223 0.299 1.00 58.22 116 TYR A N 1
ATOM 961 C CA . TYR A 1 116 ? -11.573 -3.623 1.657 1.00 58.22 116 TYR A CA 1
ATOM 962 C C . TYR A 1 116 ? -12.650 -4.520 2.304 1.00 58.22 116 TYR A C 1
ATOM 964 O O . TYR A 1 116 ? -12.657 -4.689 3.521 1.00 58.22 116 TYR A O 1
ATOM 972 N N . ASP A 1 117 ? -13.593 -5.051 1.524 1.00 67.69 117 ASP A N 1
ATOM 973 C CA . ASP A 1 117 ? -14.662 -5.923 2.010 1.00 67.69 117 ASP A CA 1
ATOM 974 C C . ASP A 1 117 ? -14.168 -7.371 2.100 1.00 67.69 117 ASP A C 1
ATOM 976 O O . ASP A 1 117 ? -13.902 -8.028 1.096 1.00 67.69 117 ASP A O 1
ATOM 980 N N . LEU A 1 118 ? -14.012 -7.857 3.330 1.00 71.81 118 LEU A N 1
ATOM 981 C CA . LEU A 1 118 ? -13.535 -9.212 3.603 1.00 71.81 118 LEU A CA 1
ATOM 982 C C . LEU A 1 118 ? -14.575 -10.280 3.243 1.00 71.81 118 LEU A C 1
ATOM 984 O O . LEU A 1 118 ? -14.218 -11.439 3.115 1.00 71.81 118 LEU A O 1
ATOM 988 N N . ASP A 1 119 ? -15.842 -9.911 3.093 1.00 70.50 119 ASP A N 1
ATOM 989 C CA . ASP A 1 119 ? -16.935 -10.828 2.745 1.00 70.50 119 ASP A CA 1
ATOM 990 C C . ASP A 1 119 ? -17.240 -10.816 1.237 1.00 70.50 119 ASP A C 1
ATOM 992 O O . ASP A 1 119 ? -18.241 -11.366 0.783 1.00 70.50 119 ASP A O 1
ATOM 996 N N . ASP A 1 120 ? -16.402 -10.144 0.443 1.00 77.75 120 ASP A N 1
ATOM 997 C CA . ASP A 1 120 ? -16.531 -10.183 -1.007 1.00 77.75 120 ASP A CA 1
ATOM 998 C C . ASP A 1 120 ? -16.266 -11.623 -1.497 1.00 77.75 120 ASP A C 1
ATOM 1000 O O . ASP A 1 120 ? -15.222 -12.190 -1.154 1.00 77.75 120 ASP A O 1
ATOM 1004 N N . PRO A 1 121 ? -17.160 -12.234 -2.299 1.00 78.00 121 PRO A N 1
ATOM 1005 C CA . PRO A 1 121 ? -16.950 -13.574 -2.854 1.00 78.00 121 PRO A CA 1
ATOM 1006 C C . PRO A 1 121 ? -15.682 -13.693 -3.713 1.00 78.00 121 PRO A C 1
ATOM 1008 O O . PRO A 1 121 ? -15.196 -14.801 -3.937 1.00 78.00 121 PRO A O 1
ATOM 1011 N N . GLU A 1 122 ? -15.140 -12.573 -4.192 1.00 83.06 122 GLU A N 1
ATOM 1012 C CA . GLU A 1 122 ? -13.893 -12.507 -4.951 1.00 83.06 122 GLU A CA 1
ATOM 1013 C C . GLU A 1 122 ? -12.663 -12.330 -4.046 1.00 83.06 122 GLU A C 1
ATOM 1015 O O . GLU A 1 122 ? -11.530 -12.375 -4.530 1.00 83.06 122 GLU A O 1
ATOM 1020 N N . THR A 1 123 ? -12.839 -12.172 -2.730 1.00 87.00 123 THR A N 1
ATOM 1021 C CA . THR A 1 123 ? -11.728 -12.171 -1.773 1.00 87.00 123 THR A CA 1
ATOM 1022 C C . THR A 1 123 ? -11.150 -13.575 -1.645 1.00 87.00 123 THR A C 1
ATOM 1024 O O . THR A 1 123 ? -11.810 -14.529 -1.233 1.00 87.00 123 THR A O 1
ATOM 1027 N N . VAL A 1 124 ? -9.861 -13.695 -1.956 1.00 91.62 124 VAL A N 1
ATOM 1028 C CA . VAL A 1 124 ? -9.102 -14.938 -1.829 1.00 91.62 124 VAL A CA 1
ATOM 1029 C C . VAL A 1 124 ? -8.179 -14.871 -0.619 1.00 91.62 124 VAL A C 1
ATOM 1031 O O . VAL A 1 124 ? -7.545 -13.849 -0.350 1.00 91.62 124 VAL A O 1
ATOM 1034 N N . TYR A 1 125 ? -8.079 -15.983 0.105 1.00 94.25 125 TYR A N 1
ATOM 1035 C CA . TYR A 1 125 ? -7.310 -16.085 1.344 1.00 94.25 125 TYR A CA 1
ATOM 1036 C C . TYR A 1 125 ? -6.082 -16.976 1.183 1.00 94.25 125 TYR A C 1
ATOM 1038 O O . TYR A 1 125 ? -6.063 -17.932 0.406 1.00 94.25 125 TYR A O 1
ATOM 1046 N N . PHE A 1 126 ? -5.051 -16.689 1.969 1.00 95.81 126 PHE A N 1
ATOM 1047 C CA . PHE A 1 126 ? -3.770 -17.379 1.939 1.00 95.81 126 PHE A CA 1
ATOM 1048 C C . PHE A 1 126 ? -3.388 -17.846 3.338 1.00 95.81 126 PHE A C 1
ATOM 1050 O O . PHE A 1 126 ? -3.573 -17.128 4.316 1.00 95.81 126 PHE A O 1
ATOM 1057 N N . CYS A 1 127 ? -2.783 -19.031 3.444 1.00 95.44 127 CYS A N 1
ATOM 1058 C CA . CYS A 1 127 ? -2.300 -19.522 4.736 1.00 95.44 127 CYS A CA 1
ATOM 1059 C C . CYS A 1 127 ? -1.043 -18.782 5.223 1.00 95.44 127 CYS A C 1
ATOM 1061 O O . CYS A 1 127 ? -0.741 -18.805 6.412 1.00 95.44 127 CYS A O 1
ATOM 1063 N N . THR A 1 128 ? -0.308 -18.111 4.324 1.00 94.00 128 THR A N 1
ATOM 1064 C CA . THR A 1 128 ? 0.883 -17.318 4.661 1.00 94.00 128 THR A CA 1
ATOM 1065 C C . THR A 1 128 ? 1.040 -16.091 3.756 1.00 94.00 128 THR A C 1
ATOM 1067 O O . THR A 1 128 ? 0.593 -16.072 2.608 1.00 94.00 128 THR A O 1
ATOM 1070 N N . TYR A 1 129 ? 1.767 -15.072 4.229 1.00 90.44 129 TYR A N 1
ATOM 1071 C CA . TYR A 1 129 ? 2.184 -13.936 3.392 1.00 90.44 129 TYR A CA 1
ATOM 1072 C C . TYR A 1 129 ? 3.145 -14.345 2.258 1.00 90.44 129 TYR A C 1
ATOM 1074 O O . TYR A 1 129 ? 3.334 -13.592 1.304 1.00 90.44 129 TYR A O 1
ATOM 1082 N N . GLY A 1 130 ? 3.794 -15.511 2.356 1.00 92.12 130 GLY A N 1
ATOM 1083 C CA . GLY A 1 130 ? 4.602 -16.075 1.272 1.00 92.12 130 GLY A CA 1
ATOM 1084 C C . GLY A 1 130 ? 3.733 -16.472 0.081 1.00 92.12 130 GLY A C 1
ATOM 1085 O O . GLY A 1 130 ? 3.980 -16.011 -1.030 1.00 92.12 130 GLY A O 1
ATOM 1086 N N . ASP A 1 131 ? 2.673 -17.231 0.351 1.00 89.19 131 ASP A N 1
ATOM 1087 C CA . ASP A 1 131 ? 1.689 -17.671 -0.642 1.00 89.19 131 ASP A CA 1
ATOM 1088 C C . ASP A 1 131 ? 0.991 -16.486 -1.319 1.00 89.19 131 ASP A C 1
ATOM 1090 O O . ASP A 1 131 ? 0.912 -16.428 -2.545 1.00 89.19 131 ASP A O 1
ATOM 1094 N N . ARG A 1 132 ? 0.575 -15.484 -0.531 1.00 92.00 132 ARG A N 1
ATOM 1095 C CA . ARG A 1 132 ? -0.009 -14.245 -1.066 1.00 92.00 132 ARG A CA 1
ATOM 1096 C C . ARG A 1 132 ? 0.941 -13.533 -2.032 1.00 92.00 132 ARG A C 1
ATOM 1098 O O . ARG A 1 132 ? 0.539 -13.142 -3.122 1.00 92.00 132 ARG A O 1
ATOM 1105 N N . ARG A 1 133 ? 2.214 -13.370 -1.652 1.00 85.62 133 ARG A N 1
ATOM 1106 C CA . ARG A 1 133 ? 3.219 -12.715 -2.508 1.00 85.62 133 ARG A CA 1
ATOM 1107 C C . ARG A 1 133 ? 3.510 -13.511 -3.779 1.00 85.62 133 ARG A C 1
ATOM 1109 O O . ARG A 1 133 ? 3.794 -12.907 -4.811 1.00 85.62 133 ARG A O 1
ATOM 1116 N N . ALA A 1 134 ? 3.474 -14.841 -3.707 1.00 85.81 134 ALA A N 1
ATOM 1117 C CA . ALA A 1 134 ? 3.636 -15.699 -4.875 1.00 85.81 134 ALA A CA 1
ATOM 1118 C C . ALA A 1 134 ? 2.476 -15.502 -5.863 1.00 85.81 134 ALA A C 1
ATOM 1120 O O . ALA A 1 134 ? 2.724 -15.249 -7.041 1.00 85.81 134 ALA A O 1
ATOM 1121 N N . TYR A 1 135 ? 1.238 -15.491 -5.359 1.00 85.69 135 TYR A N 1
ATOM 1122 C CA . TYR A 1 135 ? 0.045 -15.165 -6.140 1.00 85.69 135 TYR A C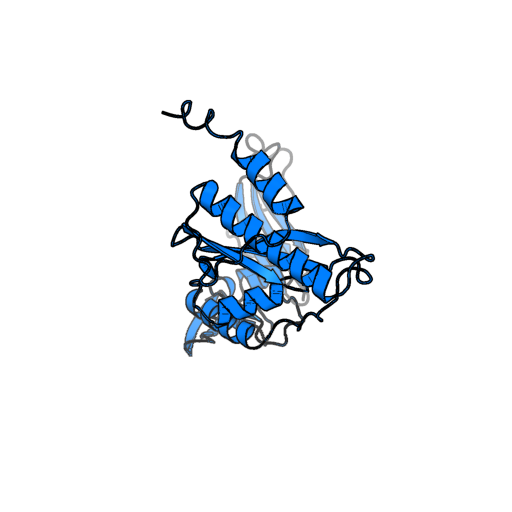A 1
ATOM 1123 C C . TYR A 1 135 ? 0.119 -13.769 -6.776 1.00 85.69 135 TYR A C 1
ATOM 1125 O O . TYR A 1 135 ? 0.019 -13.641 -7.995 1.00 85.69 135 TYR A O 1
ATOM 1133 N N . GLU A 1 136 ? 0.377 -12.722 -5.984 1.00 81.81 136 GLU A N 1
ATOM 1134 C CA . GLU A 1 136 ? 0.449 -11.341 -6.485 1.00 81.81 136 GLU A CA 1
ATOM 1135 C C . GLU A 1 136 ? 1.522 -11.168 -7.569 1.00 81.81 136 GLU A C 1
ATOM 1137 O O . GLU A 1 136 ? 1.350 -10.360 -8.478 1.00 81.81 136 GLU A O 1
ATOM 1142 N N . ARG A 1 137 ? 2.622 -11.929 -7.512 1.00 77.25 137 ARG A N 1
ATOM 1143 C CA . ARG A 1 137 ? 3.649 -11.921 -8.562 1.00 77.25 137 ARG A CA 1
ATOM 1144 C C . ARG A 1 137 ? 3.124 -12.499 -9.874 1.00 77.25 137 ARG A C 1
ATOM 1146 O O . ARG A 1 137 ? 3.411 -11.935 -10.922 1.00 77.25 137 ARG A O 1
ATOM 1153 N N . VAL A 1 138 ? 2.365 -13.594 -9.824 1.00 79.00 138 VAL A N 1
ATOM 1154 C CA . VAL A 1 138 ? 1.749 -14.187 -11.021 1.00 79.00 138 VAL A CA 1
ATOM 1155 C C . VAL A 1 138 ? 0.735 -13.221 -11.629 1.00 79.00 138 VAL A C 1
ATOM 1157 O O . VAL A 1 138 ? 0.823 -12.936 -12.818 1.00 79.00 138 VAL A O 1
ATOM 1160 N N . VAL A 1 139 ? -0.146 -12.642 -10.807 1.00 74.50 139 VAL A N 1
ATOM 1161 C CA . VAL A 1 139 ? -1.166 -11.684 -11.269 1.00 74.50 139 VAL A CA 1
ATOM 1162 C C . VAL A 1 139 ? -0.541 -10.401 -11.826 1.00 74.50 139 VAL A C 1
ATOM 1164 O O . VAL A 1 139 ? -0.974 -9.890 -12.856 1.00 74.50 139 VAL A O 1
ATOM 1167 N N . ARG A 1 140 ? 0.521 -9.881 -11.200 1.00 65.69 140 ARG A N 1
ATOM 1168 C CA . ARG A 1 140 ? 1.248 -8.718 -11.738 1.00 65.69 140 ARG A CA 1
ATOM 1169 C C . ARG A 1 140 ? 1.987 -9.039 -13.030 1.00 65.69 140 ARG A C 1
ATOM 1171 O O . ARG A 1 140 ? 2.068 -8.174 -13.888 1.00 65.69 140 ARG A O 1
ATOM 1178 N N . ASN A 1 141 ? 2.492 -10.260 -13.192 1.00 57.94 141 ASN A N 1
ATOM 1179 C CA . ASN A 1 141 ? 3.134 -10.677 -14.438 1.00 57.94 141 ASN A CA 1
ATOM 1180 C C . ASN A 1 141 ? 2.136 -10.823 -15.600 1.00 57.94 141 ASN A C 1
ATOM 1182 O O . ASN A 1 141 ? 2.564 -10.762 -16.748 1.00 57.94 141 ASN A O 1
ATOM 1186 N N . SER A 1 142 ? 0.835 -10.996 -15.331 1.00 53.09 142 SER A N 1
ATOM 1187 C CA . SER A 1 142 ? -0.212 -10.965 -16.367 1.00 53.09 142 SER A CA 1
ATOM 1188 C C . SER A 1 142 ? -0.666 -9.555 -16.758 1.00 53.09 142 SER A C 1
ATOM 1190 O O . SER A 1 142 ? -1.326 -9.404 -17.781 1.00 53.09 142 SER A O 1
ATOM 1192 N N . VAL A 1 143 ? -0.291 -8.525 -15.993 1.00 51.62 143 VAL A N 1
ATOM 1193 C CA . VAL A 1 143 ? -0.486 -7.120 -16.367 1.00 51.62 143 VAL A CA 1
ATOM 1194 C C . VAL A 1 143 ? 0.853 -6.596 -16.881 1.00 51.62 143 VAL A C 1
ATOM 1196 O O . VAL A 1 143 ? 1.638 -6.004 -16.138 1.00 51.62 143 VAL A O 1
ATOM 1199 N N . GLU A 1 144 ? 1.150 -6.841 -18.160 1.00 49.19 144 GLU A N 1
ATOM 1200 C CA . GLU A 1 144 ? 2.169 -6.041 -18.842 1.00 49.19 144 GLU A CA 1
ATOM 1201 C C . GLU A 1 144 ? 1.739 -4.577 -18.704 1.00 49.19 144 GLU A C 1
ATOM 1203 O O . GLU A 1 144 ? 0.659 -4.202 -19.156 1.00 49.19 144 GLU A O 1
ATOM 1208 N N . GLY A 1 145 ? 2.531 -3.769 -17.990 1.00 48.31 145 GLY A N 1
ATOM 1209 C CA . GLY A 1 145 ? 2.224 -2.352 -17.815 1.00 48.31 145 GLY A CA 1
ATOM 1210 C C . GLY A 1 145 ? 1.956 -1.710 -19.172 1.00 48.31 145 GLY A C 1
ATOM 1211 O O . GLY A 1 145 ? 2.633 -2.054 -20.143 1.00 48.31 145 GLY A O 1
ATOM 1212 N N . GLU A 1 146 ? 0.969 -0.812 -19.239 1.00 43.72 146 GLU A N 1
ATOM 1213 C CA . GLU A 1 146 ? 0.620 -0.114 -20.475 1.00 43.72 146 GLU A CA 1
ATOM 1214 C C . GLU A 1 146 ? 1.891 0.348 -21.192 1.00 43.72 146 GLU A C 1
ATOM 1216 O O . GLU A 1 146 ? 2.742 1.043 -20.621 1.00 43.72 146 GLU A O 1
ATOM 1221 N N . TYR A 1 147 ? 2.040 -0.086 -22.443 1.00 46.84 147 TYR A N 1
ATOM 1222 C CA . TYR A 1 147 ? 3.119 0.360 -23.305 1.00 46.84 147 TYR A CA 1
ATOM 1223 C C . TYR A 1 147 ? 3.028 1.881 -23.427 1.00 46.84 147 TYR A C 1
ATOM 1225 O O . TYR A 1 147 ? 2.207 2.403 -24.176 1.00 46.84 147 TYR A O 1
ATOM 1233 N N . GLN A 1 148 ? 3.870 2.609 -22.692 1.00 47.28 148 GLN A N 1
ATOM 1234 C CA . GLN A 1 148 ? 3.947 4.055 -22.855 1.00 47.28 148 GLN A CA 1
ATOM 1235 C C . GLN A 1 148 ? 4.428 4.360 -24.273 1.00 47.28 148 GLN A C 1
ATOM 1237 O O . GLN A 1 148 ? 5.479 3.897 -24.709 1.00 47.28 148 GLN A O 1
ATOM 1242 N N . GLU A 1 149 ? 3.667 5.126 -25.041 1.00 49.41 149 GLU A N 1
ATOM 1243 C CA . GLU A 1 149 ? 4.094 5.461 -26.395 1.00 49.41 149 GLU A CA 1
ATOM 1244 C C . GLU A 1 149 ? 5.459 6.167 -26.364 1.00 49.41 149 GLU A C 1
ATOM 1246 O O . GLU A 1 149 ? 5.755 6.952 -25.458 1.00 49.41 149 GLU A O 1
ATOM 1251 N N . LYS A 1 150 ? 6.315 5.894 -27.359 1.00 51.69 150 LYS A N 1
ATOM 1252 C CA . LYS A 1 150 ? 7.585 6.610 -27.556 1.00 51.69 150 LYS A CA 1
ATOM 1253 C C . LYS A 1 150 ? 7.290 8.071 -27.905 1.00 51.69 150 LYS A C 1
ATOM 1255 O O . LYS A 1 150 ? 7.396 8.472 -29.061 1.00 51.69 150 LYS A O 1
ATOM 1260 N N . GLN A 1 151 ? 6.931 8.886 -26.921 1.00 50.84 151 GLN A N 1
ATOM 1261 C CA . GLN A 1 151 ? 6.792 10.317 -27.124 1.00 50.84 151 GLN A CA 1
ATOM 1262 C C . GLN A 1 151 ? 8.198 10.900 -27.298 1.00 50.84 151 GLN A C 1
ATOM 1264 O O . GLN A 1 151 ? 9.058 10.824 -26.417 1.00 50.84 151 GLN A O 1
ATOM 1269 N N . ALA A 1 152 ? 8.475 11.440 -28.484 1.00 53.03 152 ALA A N 1
ATOM 1270 C CA . ALA A 1 152 ? 9.578 12.374 -28.643 1.00 53.03 152 ALA A CA 1
ATOM 1271 C C . ALA A 1 152 ? 9.293 13.565 -27.717 1.00 53.03 152 ALA A C 1
ATOM 1273 O O . ALA A 1 152 ? 8.202 14.131 -27.773 1.00 53.03 152 ALA A O 1
ATOM 1274 N N . GLY A 1 153 ? 10.236 13.908 -26.834 1.00 49.00 153 GLY A N 1
ATOM 1275 C CA . GLY A 1 153 ? 10.062 15.007 -25.886 1.00 49.00 153 GLY A CA 1
ATOM 1276 C C . GLY A 1 153 ? 9.590 16.284 -26.590 1.00 49.00 153 GLY A C 1
ATOM 1277 O O . GLY A 1 153 ? 10.100 16.616 -27.663 1.00 49.00 153 GLY A O 1
ATOM 1278 N N . GLN A 1 154 ? 8.580 16.934 -25.999 1.00 49.12 154 GLN A N 1
ATOM 1279 C CA . GLN A 1 154 ? 8.053 18.275 -26.300 1.00 49.12 154 GLN A CA 1
ATOM 1280 C C . GLN A 1 154 ? 8.489 18.847 -27.668 1.00 49.12 154 GLN A C 1
ATOM 1282 O O . GLN A 1 154 ? 9.445 19.611 -27.766 1.00 49.12 154 GLN A O 1
ATOM 1287 N N . GLY A 1 155 ? 7.814 18.455 -28.754 1.00 54.78 155 GLY A N 1
ATOM 1288 C CA . GLY A 1 155 ? 7.951 1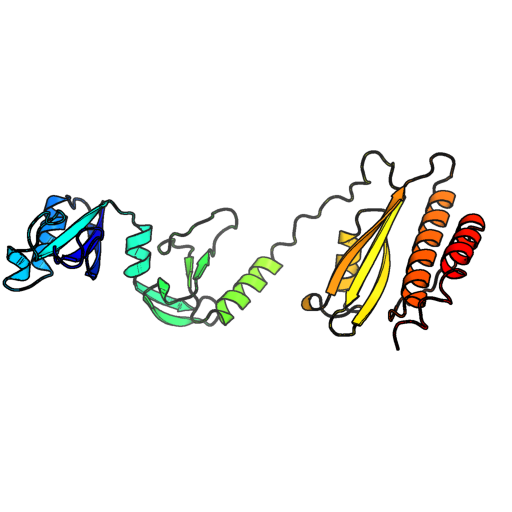9.127 -30.057 1.00 54.78 155 GLY A CA 1
ATOM 1289 C C . GLY A 1 155 ? 9.293 18.962 -30.792 1.00 54.78 155 GLY A C 1
ATOM 1290 O O . GLY A 1 155 ? 9.561 19.725 -31.719 1.00 54.78 155 GLY A O 1
ATOM 1291 N N . GLY A 1 156 ? 10.135 17.987 -30.424 1.00 64.69 156 GLY A N 1
ATOM 1292 C CA . GLY A 1 156 ? 11.381 17.679 -31.147 1.00 64.69 156 GLY A CA 1
ATOM 1293 C C . GLY A 1 156 ? 12.607 18.492 -30.709 1.00 64.69 156 GLY A C 1
ATOM 1294 O O . GLY A 1 156 ? 13.608 18.534 -31.428 1.00 64.69 156 GLY A O 1
ATOM 1295 N N . GLU A 1 157 ? 12.553 19.135 -29.540 1.00 76.12 157 GLU A N 1
ATOM 1296 C CA . GLU A 1 157 ? 13.665 19.931 -28.995 1.00 76.12 157 GLU A CA 1
ATOM 1297 C C . GLU A 1 157 ? 14.772 19.097 -28.340 1.00 76.12 157 GLU A C 1
ATOM 1299 O O . GLU A 1 157 ? 15.886 19.586 -28.153 1.00 76.12 157 GLU A O 1
ATOM 1304 N N . VAL A 1 158 ? 14.495 17.834 -28.021 1.00 82.00 158 VAL A N 1
ATOM 1305 C CA . VAL A 1 158 ? 15.450 16.901 -27.411 1.00 82.00 158 VAL A CA 1
ATOM 1306 C C . VAL A 1 158 ? 15.943 15.923 -28.476 1.00 82.00 158 VAL A C 1
ATOM 1308 O O . VAL A 1 158 ? 15.140 15.304 -29.172 1.00 82.00 158 VAL A O 1
ATOM 1311 N N . CYS A 1 159 ? 17.265 15.789 -28.628 1.00 86.31 159 CYS A N 1
ATOM 1312 C CA . CYS A 1 159 ? 17.867 14.813 -29.545 1.00 86.31 159 CYS A CA 1
ATOM 1313 C C . CYS A 1 159 ? 18.136 13.457 -28.876 1.00 86.31 159 CYS A C 1
ATOM 1315 O O . CYS A 1 159 ? 18.252 12.445 -29.568 1.00 86.31 159 CYS A O 1
ATOM 1317 N N . GLY A 1 160 ? 18.205 13.428 -27.543 1.00 89.25 160 GLY A N 1
ATOM 1318 C CA . GLY A 1 160 ? 18.273 12.204 -26.761 1.00 89.25 160 GLY A CA 1
ATOM 1319 C C . GLY A 1 160 ? 18.591 12.453 -25.292 1.00 89.25 160 GLY A C 1
ATOM 1320 O O . GLY A 1 160 ? 18.662 13.586 -24.827 1.00 89.25 160 GLY A O 1
ATOM 1321 N N . TYR A 1 161 ? 18.806 11.365 -24.569 1.00 92.25 161 TYR A N 1
ATOM 1322 C CA . TYR A 1 161 ? 19.062 11.320 -23.138 1.00 92.25 161 TYR A CA 1
ATOM 1323 C C . TYR A 1 161 ? 20.307 10.484 -22.887 1.00 92.25 161 TYR A C 1
ATOM 1325 O O . TYR A 1 161 ? 20.489 9.445 -23.527 1.00 92.25 161 TYR A O 1
ATOM 1333 N N . ILE A 1 162 ? 21.122 10.901 -21.922 1.00 94.88 162 ILE A N 1
ATOM 1334 C CA . ILE A 1 162 ? 22.126 10.034 -21.309 1.00 94.88 162 ILE A CA 1
ATOM 1335 C C . ILE A 1 162 ? 21.562 9.528 -19.992 1.00 94.88 162 ILE A C 1
ATOM 1337 O O . ILE A 1 162 ? 21.111 10.316 -19.158 1.00 94.88 162 ILE A O 1
ATOM 1341 N N . TYR A 1 163 ? 21.601 8.218 -19.801 1.00 95.31 163 TYR A N 1
ATOM 1342 C CA . TYR A 1 163 ? 21.118 7.554 -18.602 1.00 95.31 163 TYR A CA 1
ATOM 1343 C C . TYR A 1 163 ? 22.229 6.770 -17.912 1.00 95.31 163 TYR A C 1
ATOM 1345 O O . TYR A 1 163 ? 23.239 6.418 -18.521 1.00 95.31 163 TYR A O 1
ATOM 1353 N N . LEU A 1 164 ? 22.003 6.476 -16.638 1.00 95.06 164 LEU A N 1
ATOM 1354 C CA . LEU A 1 164 ? 22.842 5.653 -15.786 1.00 95.06 164 LEU A CA 1
ATOM 1355 C C . LEU A 1 164 ? 22.027 4.467 -15.263 1.00 95.06 164 LEU A C 1
ATOM 1357 O O . LEU A 1 164 ? 20.880 4.623 -14.840 1.00 95.06 164 LEU A O 1
ATOM 1361 N N . ILE A 1 165 ? 22.656 3.296 -15.273 1.00 95.06 165 ILE A N 1
ATOM 1362 C CA . ILE A 1 165 ? 22.257 2.117 -14.511 1.00 95.06 165 ILE A CA 1
ATOM 1363 C C . ILE A 1 165 ? 23.364 1.871 -13.489 1.00 95.06 165 ILE A C 1
ATOM 1365 O O . ILE A 1 165 ? 24.522 1.681 -13.866 1.00 95.06 165 ILE A O 1
ATOM 1369 N N . TYR A 1 166 ? 23.027 1.899 -12.206 1.00 94.31 166 TYR A N 1
ATOM 1370 C CA . TYR A 1 166 ? 23.960 1.588 -11.128 1.00 94.31 166 TYR A CA 1
ATOM 1371 C C . TYR A 1 166 ? 23.567 0.268 -10.475 1.00 94.31 166 TYR A C 1
ATOM 1373 O O . TYR A 1 166 ? 22.449 0.127 -9.984 1.00 94.31 166 TYR A O 1
ATOM 1381 N N . ASN A 1 167 ? 24.488 -0.691 -10.479 1.00 91.62 167 ASN A N 1
ATOM 1382 C CA . ASN A 1 167 ? 24.342 -1.957 -9.778 1.00 91.62 167 ASN A CA 1
ATOM 1383 C C . ASN A 1 167 ? 24.941 -1.805 -8.373 1.00 91.62 167 ASN A C 1
ATOM 1385 O O . ASN A 1 167 ? 26.157 -1.682 -8.217 1.00 91.62 167 ASN A O 1
ATOM 1389 N N . ARG A 1 168 ? 24.073 -1.809 -7.357 1.00 89.81 168 ARG A N 1
ATOM 1390 C CA . ARG A 1 168 ? 24.436 -1.660 -5.940 1.00 89.81 168 ARG A CA 1
ATOM 1391 C C . ARG A 1 168 ? 25.216 -2.853 -5.396 1.00 89.81 168 ARG A C 1
ATOM 1393 O O . ARG A 1 168 ? 26.054 -2.657 -4.524 1.00 89.81 168 ARG A O 1
ATOM 1400 N N . ALA A 1 169 ? 24.940 -4.062 -5.886 1.00 85.31 169 ALA A N 1
ATOM 1401 C CA . ALA A 1 169 ? 25.580 -5.282 -5.401 1.00 85.31 169 ALA A CA 1
ATOM 1402 C C . ALA A 1 169 ? 27.055 -5.349 -5.819 1.00 85.31 169 ALA A C 1
ATOM 1404 O O . ALA A 1 169 ? 27.916 -5.680 -5.009 1.00 85.31 169 ALA A O 1
ATOM 1405 N N . GLU A 1 170 ? 27.355 -4.982 -7.068 1.00 86.62 170 GLU A N 1
ATOM 1406 C CA . GLU A 1 170 ? 28.721 -4.999 -7.610 1.00 86.62 170 GLU A CA 1
ATOM 1407 C C . GLU A 1 170 ? 29.432 -3.642 -7.526 1.00 86.62 170 GLU A C 1
ATOM 1409 O O . GLU A 1 170 ? 30.608 -3.543 -7.865 1.00 86.62 170 GLU A O 1
ATOM 1414 N N . ASN A 1 171 ? 28.728 -2.593 -7.091 1.00 90.56 171 ASN A N 1
ATOM 1415 C CA . ASN A 1 171 ? 29.188 -1.205 -7.109 1.00 90.56 171 ASN A CA 1
ATOM 1416 C C . ASN A 1 171 ? 29.673 -0.736 -8.499 1.00 90.56 171 ASN A C 1
ATOM 1418 O O . ASN A 1 171 ? 30.697 -0.063 -8.634 1.00 90.56 171 ASN A O 1
ATOM 1422 N N . LYS A 1 172 ? 28.917 -1.095 -9.540 1.00 92.88 172 LYS A N 1
ATOM 1423 C CA . LYS A 1 172 ? 29.271 -0.862 -10.947 1.00 92.88 172 LYS A CA 1
ATOM 1424 C C . LYS A 1 172 ? 28.304 0.075 -11.651 1.00 92.88 172 LYS A C 1
ATOM 1426 O O . LYS A 1 172 ? 27.097 0.044 -11.417 1.00 92.88 172 LYS A O 1
ATOM 1431 N N . TYR A 1 173 ? 28.832 0.870 -12.574 1.00 94.31 173 TYR A N 1
ATOM 1432 C CA . TYR A 1 173 ? 28.108 1.925 -13.279 1.00 94.31 173 TYR A CA 1
ATOM 1433 C C . TYR A 1 173 ? 28.073 1.651 -14.786 1.00 94.31 173 TYR A C 1
ATOM 1435 O O . TYR A 1 173 ? 29.104 1.427 -15.418 1.00 94.31 173 TYR A O 1
ATOM 1443 N N . TYR A 1 174 ? 26.888 1.700 -15.386 1.00 94.31 174 TYR A N 1
ATOM 1444 C CA . TYR A 1 174 ? 26.701 1.616 -16.832 1.00 94.31 174 TYR A CA 1
ATOM 1445 C C . TYR A 1 174 ? 26.024 2.877 -17.336 1.00 94.31 174 TYR A C 1
ATOM 1447 O O . TYR A 1 174 ? 24.945 3.239 -16.873 1.00 94.31 174 TYR A O 1
ATOM 1455 N N . ILE A 1 175 ? 26.646 3.536 -18.307 1.00 94.75 175 ILE A N 1
ATOM 1456 C CA . ILE A 1 175 ? 26.133 4.776 -18.886 1.00 94.75 175 ILE A CA 1
ATOM 1457 C C . ILE A 1 175 ? 25.710 4.496 -20.319 1.00 94.75 175 ILE A C 1
ATOM 1459 O O . ILE A 1 175 ? 26.497 3.973 -21.096 1.00 94.75 175 ILE A O 1
ATOM 1463 N N . GLY A 1 176 ? 24.484 4.839 -20.685 1.00 92.62 176 GLY A N 1
ATOM 1464 C CA . GLY A 1 176 ? 23.988 4.627 -22.040 1.00 92.62 176 GLY A CA 1
ATOM 1465 C C . GLY A 1 176 ? 23.265 5.844 -22.585 1.00 92.62 176 GLY A C 1
ATOM 1466 O O . GLY A 1 176 ? 22.959 6.790 -21.858 1.00 92.62 176 GLY A O 1
ATOM 1467 N N . GLN A 1 177 ? 22.954 5.799 -23.875 1.00 93.00 177 GLN A N 1
ATOM 1468 C CA . GLN A 1 177 ? 22.137 6.808 -24.543 1.00 93.00 177 GLN A CA 1
ATOM 1469 C C . GLN A 1 177 ? 20.811 6.247 -25.071 1.00 93.00 177 GLN A C 1
ATOM 1471 O O . GLN A 1 177 ? 20.697 5.075 -25.444 1.00 93.00 177 GLN A O 1
ATOM 1476 N N . ALA A 1 178 ? 19.797 7.105 -25.147 1.00 90.88 178 ALA A N 1
ATOM 1477 C CA . ALA A 1 178 ? 18.509 6.798 -25.758 1.00 90.88 178 ALA A CA 1
ATOM 1478 C C . ALA A 1 178 ? 17.973 8.016 -26.524 1.00 90.88 178 ALA A C 1
ATOM 1480 O O . ALA A 1 178 ? 18.116 9.143 -26.069 1.00 90.88 178 ALA A O 1
ATOM 1481 N N . LYS A 1 179 ? 17.334 7.804 -27.683 1.00 84.94 179 LYS A N 1
ATOM 1482 C CA . LYS A 1 179 ? 16.691 8.896 -28.448 1.00 84.94 179 LYS A CA 1
ATOM 1483 C C . LYS A 1 179 ? 15.433 9.443 -27.760 1.00 84.94 179 LYS A C 1
ATOM 1485 O O . LYS A 1 179 ? 15.092 10.605 -27.927 1.00 84.94 179 LYS A O 1
ATOM 1490 N N . HIS A 1 180 ? 14.761 8.596 -26.989 1.00 83.38 180 HIS A N 1
ATOM 1491 C CA . HIS A 1 180 ? 13.583 8.929 -26.188 1.00 83.38 180 HIS A CA 1
ATOM 1492 C C . HIS A 1 180 ? 13.902 8.707 -24.711 1.00 83.38 180 HIS A C 1
ATOM 1494 O O . HIS A 1 180 ? 14.990 8.219 -24.389 1.00 83.38 180 HIS A O 1
ATOM 1500 N N . MET A 1 181 ? 12.947 9.011 -23.831 1.00 83.19 181 MET A N 1
ATOM 1501 C CA . MET A 1 181 ? 13.064 8.683 -22.412 1.00 83.19 181 MET A CA 1
ATOM 1502 C C . MET A 1 181 ? 13.521 7.222 -22.227 1.00 83.19 181 MET A C 1
ATOM 1504 O O . MET A 1 181 ? 12.996 6.320 -22.889 1.00 83.19 181 MET A O 1
ATOM 1508 N N . PRO A 1 182 ? 14.516 6.965 -21.362 1.00 86.50 182 PRO A N 1
ATOM 1509 C CA . PRO A 1 182 ? 15.273 5.714 -21.374 1.00 86.50 182 PRO A CA 1
ATOM 1510 C C . PRO A 1 182 ? 14.535 4.512 -20.770 1.00 86.50 182 PRO A C 1
ATOM 1512 O O . PRO A 1 182 ? 15.121 3.436 -20.717 1.00 86.50 182 PRO A O 1
ATOM 1515 N N . PHE A 1 183 ? 13.267 4.646 -20.367 1.00 84.56 183 PHE A N 1
ATOM 1516 C CA . PHE A 1 183 ? 12.479 3.570 -19.755 1.00 84.56 183 PHE A CA 1
ATOM 1517 C C . PHE A 1 183 ? 12.518 2.266 -20.563 1.00 84.56 183 PHE A C 1
ATOM 1519 O O . PHE A 1 183 ? 12.816 1.212 -20.009 1.00 84.56 183 PHE A O 1
ATOM 1526 N N . PHE A 1 184 ? 12.318 2.340 -21.883 1.00 82.69 184 PHE A N 1
ATOM 1527 C CA . PHE A 1 184 ? 12.391 1.165 -22.761 1.00 82.69 184 PHE A CA 1
ATOM 1528 C C . PHE A 1 184 ? 13.782 0.543 -22.804 1.00 82.69 184 PHE A C 1
ATOM 1530 O O . PHE A 1 184 ? 13.915 -0.675 -22.780 1.00 82.69 184 PHE A O 1
ATOM 1537 N N . ARG A 1 185 ? 14.830 1.372 -22.812 1.00 86.25 185 ARG A N 1
ATOM 1538 C CA . ARG A 1 185 ? 16.209 0.878 -22.769 1.00 86.25 185 ARG A CA 1
ATOM 1539 C C . ARG A 1 185 ? 16.516 0.207 -21.437 1.00 86.25 185 ARG A C 1
ATOM 1541 O O . ARG A 1 185 ? 17.189 -0.814 -21.419 1.00 86.25 185 ARG A O 1
ATOM 1548 N N . TRP A 1 186 ? 16.009 0.740 -20.329 1.00 90.69 186 TRP A N 1
ATOM 1549 C CA . TRP A 1 186 ? 16.148 0.104 -19.022 1.00 90.69 186 TRP A CA 1
ATOM 1550 C C . TRP A 1 186 ? 15.437 -1.243 -18.973 1.00 90.69 186 TRP A C 1
ATOM 1552 O O . TRP A 1 186 ? 16.031 -2.211 -18.514 1.00 90.69 186 TRP A O 1
ATOM 1562 N N . GLN A 1 187 ? 14.219 -1.335 -19.512 1.00 87.44 187 GLN A N 1
ATOM 1563 C CA . GLN A 1 187 ? 13.508 -2.608 -19.630 1.00 87.44 187 GLN A CA 1
ATOM 1564 C C . GLN A 1 187 ? 14.274 -3.622 -20.489 1.00 87.44 187 GLN A C 1
ATOM 1566 O O . GLN A 1 187 ? 14.365 -4.781 -20.099 1.00 87.44 187 GLN A O 1
ATOM 1571 N N . GLU A 1 188 ? 14.848 -3.202 -21.624 1.00 85.88 188 GLU A N 1
ATOM 1572 C CA . GLU A 1 188 ? 15.710 -4.056 -22.457 1.00 85.88 188 GLU A CA 1
ATOM 1573 C C . GLU A 1 188 ? 16.897 -4.605 -21.649 1.00 85.88 188 GLU A C 1
ATOM 1575 O O . GLU A 1 188 ? 17.113 -5.813 -21.640 1.00 85.88 188 GLU A O 1
ATOM 1580 N N . HIS A 1 189 ? 17.616 -3.751 -20.909 1.00 88.06 189 HIS A N 1
ATOM 1581 C CA . HIS A 1 189 ? 18.752 -4.175 -20.073 1.00 88.06 189 HIS A CA 1
ATOM 1582 C C . HIS A 1 189 ? 18.348 -5.099 -18.923 1.00 88.06 189 HIS A C 1
ATOM 1584 O O . HIS A 1 189 ? 19.082 -6.030 -18.604 1.00 88.06 189 HIS A O 1
ATOM 1590 N N . VAL A 1 190 ? 17.189 -4.855 -18.305 1.00 86.12 190 VAL A N 1
ATOM 1591 C CA . VAL A 1 190 ? 16.634 -5.728 -17.260 1.00 86.12 190 VAL A CA 1
ATOM 1592 C C . VAL A 1 190 ? 16.295 -7.101 -17.836 1.00 86.12 190 VAL A C 1
ATOM 1594 O O . VAL A 1 190 ? 16.635 -8.110 -17.228 1.00 86.12 190 VAL A O 1
ATOM 1597 N N . LYS A 1 191 ? 15.648 -7.150 -19.008 1.00 82.94 191 LYS A N 1
ATOM 1598 C CA . LYS A 1 191 ? 15.281 -8.407 -19.681 1.00 82.94 191 LYS A CA 1
ATOM 1599 C C . LYS A 1 191 ? 16.507 -9.201 -20.139 1.00 82.94 191 LYS A C 1
ATOM 1601 O O . LYS A 1 191 ? 16.477 -10.424 -20.082 1.00 82.94 191 LYS A O 1
ATOM 1606 N N . ASP A 1 192 ? 17.562 -8.516 -20.578 1.00 82.75 192 ASP A N 1
ATOM 1607 C CA . ASP A 1 192 ? 18.829 -9.131 -20.998 1.00 82.75 192 ASP A CA 1
ATOM 1608 C C . ASP A 1 192 ? 19.623 -9.720 -19.815 1.00 82.75 192 ASP A C 1
ATOM 1610 O O . ASP A 1 192 ? 20.450 -10.609 -19.996 1.00 82.75 192 ASP A O 1
ATOM 1614 N N . GLY A 1 193 ? 19.402 -9.231 -18.588 1.00 78.62 193 GLY A N 1
ATOM 1615 C CA . GLY A 1 193 ? 20.036 -9.741 -17.363 1.00 78.62 193 GLY A CA 1
ATOM 1616 C C . GLY A 1 193 ? 21.543 -9.465 -17.244 1.00 78.62 193 GLY A C 1
ATOM 1617 O O . GLY A 1 193 ? 22.117 -9.588 -16.165 1.00 78.62 193 GLY A O 1
ATOM 1618 N N . ALA A 1 194 ? 22.204 -9.001 -18.309 1.00 77.81 194 ALA A N 1
ATOM 1619 C CA . ALA A 1 194 ? 23.650 -8.769 -18.354 1.00 77.81 194 ALA A CA 1
ATOM 1620 C C . ALA A 1 194 ? 24.152 -7.627 -17.445 1.00 77.81 194 ALA A C 1
ATOM 1622 O O . ALA A 1 194 ? 25.356 -7.365 -17.394 1.00 77.81 194 ALA A O 1
ATOM 1623 N N . LYS A 1 195 ? 23.247 -6.884 -16.791 1.00 80.44 195 LYS A N 1
ATOM 1624 C CA . LYS A 1 195 ? 23.558 -5.759 -15.886 1.00 80.44 195 LYS A CA 1
ATOM 1625 C C . LYS A 1 195 ? 23.316 -6.084 -14.405 1.00 80.44 195 LYS A C 1
ATOM 1627 O O . LYS A 1 195 ? 23.637 -5.254 -13.552 1.00 80.44 195 LYS A O 1
ATOM 1632 N N . GLY A 1 196 ? 22.824 -7.288 -14.110 1.00 79.75 196 GLY A N 1
ATOM 1633 C CA . GLY A 1 196 ? 22.469 -7.755 -12.772 1.00 79.75 196 GLY A CA 1
ATOM 1634 C C . GLY A 1 196 ? 20.960 -7.869 -12.561 1.00 79.75 196 GLY A C 1
ATOM 1635 O O . GLY A 1 196 ? 20.163 -7.624 -13.466 1.00 79.75 196 GLY A O 1
ATOM 1636 N N . GLU A 1 197 ? 20.579 -8.238 -11.341 1.00 79.62 197 GLU A N 1
ATOM 1637 C CA . GLU A 1 197 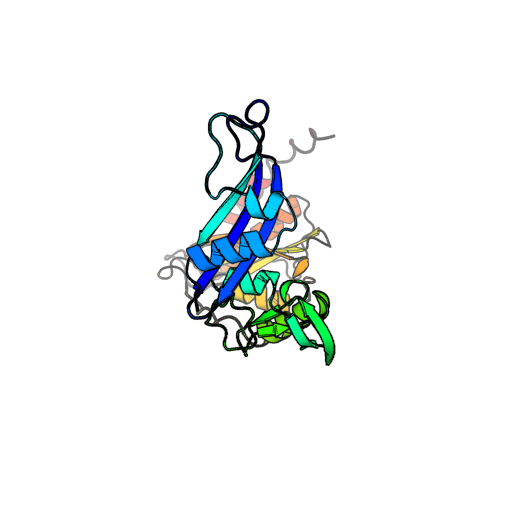? 19.182 -8.380 -10.932 1.00 79.62 197 GLU A CA 1
ATOM 1638 C C . GLU A 1 197 ? 18.507 -7.016 -10.750 1.00 79.62 197 GLU A C 1
ATOM 1640 O O . GLU A 1 197 ? 19.101 -6.060 -10.243 1.00 79.62 197 GLU A O 1
ATOM 1645 N N . ILE A 1 198 ? 17.227 -6.913 -11.121 1.00 85.81 198 ILE A N 1
ATOM 1646 C CA . ILE A 1 198 ? 16.483 -5.643 -11.041 1.00 85.81 198 ILE A CA 1
ATOM 1647 C C . ILE A 1 198 ? 16.432 -5.071 -9.618 1.00 85.81 198 ILE A C 1
ATOM 1649 O O . ILE A 1 198 ? 16.460 -3.852 -9.447 1.00 85.81 198 ILE A O 1
ATOM 1653 N N . SER A 1 199 ? 16.412 -5.931 -8.595 1.00 83.12 199 SER A N 1
ATOM 1654 C CA . SER A 1 199 ? 16.426 -5.529 -7.184 1.00 83.12 199 SER A CA 1
ATOM 1655 C C . SER A 1 199 ? 17.691 -4.774 -6.784 1.00 83.12 199 SER A C 1
ATOM 1657 O O . SER A 1 199 ? 17.647 -3.948 -5.872 1.00 83.12 199 SER A O 1
ATOM 1659 N N . ASP A 1 200 ? 18.798 -5.002 -7.485 1.00 85.88 200 ASP A N 1
ATOM 1660 C CA . ASP A 1 200 ? 20.098 -4.408 -7.174 1.00 85.88 200 ASP A CA 1
ATOM 1661 C C . ASP A 1 200 ? 20.405 -3.192 -8.046 1.00 85.88 200 ASP A C 1
ATOM 1663 O O . ASP A 1 200 ? 21.366 -2.468 -7.785 1.00 85.88 200 ASP A O 1
ATOM 1667 N N . MET A 1 201 ? 19.559 -2.910 -9.038 1.00 88.94 201 MET A N 1
ATOM 1668 C CA . MET A 1 201 ? 19.743 -1.797 -9.959 1.00 88.94 201 MET A CA 1
ATOM 1669 C C . MET A 1 201 ? 19.032 -0.520 -9.494 1.00 88.94 201 MET A C 1
ATOM 1671 O O . MET A 1 201 ? 17.945 -0.536 -8.905 1.00 88.94 201 MET A O 1
ATOM 1675 N N . SER A 1 202 ? 19.650 0.622 -9.785 1.00 91.44 202 SER A N 1
ATOM 1676 C CA . SER A 1 202 ? 18.991 1.925 -9.820 1.00 91.44 202 SER A CA 1
ATOM 1677 C C . SER A 1 202 ? 19.168 2.577 -11.186 1.00 91.44 202 SER A C 1
ATOM 1679 O O . SER A 1 202 ? 20.174 2.381 -11.869 1.00 91.44 202 SER A O 1
ATOM 1681 N N . PHE A 1 203 ? 18.161 3.350 -11.583 1.00 93.81 203 PHE A N 1
ATOM 1682 C CA . PHE A 1 203 ? 18.058 3.956 -12.903 1.00 93.81 203 PHE A CA 1
ATOM 1683 C C . PHE A 1 203 ? 17.940 5.468 -12.761 1.00 93.81 203 PHE A C 1
ATOM 1685 O O . PHE A 1 203 ? 17.148 5.954 -11.951 1.00 93.81 203 PHE A O 1
ATOM 1692 N N . SER A 1 204 ? 18.709 6.225 -13.540 1.00 92.31 204 SER A N 1
ATOM 1693 C CA . SER A 1 204 ? 18.607 7.684 -13.549 1.00 92.31 204 SER A CA 1
ATOM 1694 C C . SER A 1 204 ? 18.921 8.280 -14.915 1.00 92.31 204 SER A C 1
ATOM 1696 O O . SER A 1 204 ? 19.679 7.725 -15.710 1.00 92.31 204 SER A O 1
ATOM 1698 N N . VAL A 1 205 ? 18.322 9.434 -15.205 1.00 92.94 205 VAL A N 1
ATOM 1699 C CA . VAL A 1 205 ? 18.712 10.278 -16.338 1.00 92.94 205 VAL A CA 1
ATOM 1700 C C . VAL A 1 205 ? 19.813 11.212 -15.847 1.00 92.94 205 VAL A C 1
ATOM 1702 O O . VAL A 1 205 ? 19.601 11.968 -14.904 1.00 92.94 205 VAL A O 1
ATOM 1705 N N . LEU A 1 206 ? 20.989 11.158 -16.474 1.00 92.62 206 LEU A N 1
ATOM 1706 C CA . LEU A 1 206 ? 22.102 12.055 -16.155 1.00 92.62 206 LEU A CA 1
ATOM 1707 C C . LEU A 1 206 ? 21.922 13.415 -16.823 1.00 92.62 206 LEU A C 1
ATOM 1709 O O . LEU A 1 206 ? 22.182 14.452 -16.218 1.00 92.62 206 LEU A O 1
ATOM 1713 N N . THR A 1 207 ? 21.512 13.417 -18.093 1.00 91.25 207 THR A N 1
ATOM 1714 C CA . THR A 1 207 ? 21.277 14.661 -18.822 1.00 91.25 207 THR A CA 1
ATOM 1715 C C . THR A 1 207 ? 20.353 14.461 -20.015 1.00 91.25 207 THR A C 1
ATOM 1717 O O . THR A 1 207 ? 20.386 13.426 -20.685 1.00 91.25 207 THR A O 1
ATOM 1720 N N . GLU A 1 208 ? 19.558 15.488 -20.295 1.00 91.31 208 GLU A N 1
ATOM 1721 C CA . GLU A 1 208 ? 18.827 15.640 -21.546 1.00 91.31 208 GLU A CA 1
ATOM 1722 C C . GLU A 1 208 ? 19.706 16.398 -22.540 1.00 91.31 208 GLU A C 1
ATOM 1724 O O . GLU A 1 208 ? 20.225 17.479 -22.246 1.00 91.31 208 GLU A O 1
ATOM 1729 N N . VAL A 1 209 ? 19.873 15.849 -23.738 1.00 89.25 209 VAL A N 1
ATOM 1730 C CA . VAL A 1 209 ? 20.674 16.466 -24.791 1.00 89.25 209 VAL A CA 1
ATOM 1731 C C . VAL A 1 209 ? 19.737 17.181 -25.750 1.00 89.25 209 VAL A C 1
ATOM 1733 O O . VAL A 1 209 ? 18.925 16.570 -26.447 1.00 89.25 209 VAL A O 1
ATOM 1736 N N . ARG A 1 210 ? 19.834 18.510 -25.767 1.00 87.94 210 ARG A N 1
ATOM 1737 C CA . ARG A 1 210 ? 19.020 19.351 -26.646 1.00 87.94 210 ARG A CA 1
ATOM 1738 C C . ARG A 1 210 ? 19.483 19.237 -28.093 1.00 87.94 210 ARG A C 1
ATOM 1740 O O . ARG A 1 210 ? 20.679 19.175 -28.378 1.00 87.94 210 ARG A O 1
ATOM 1747 N N . ARG A 1 211 ? 18.517 19.253 -29.005 1.00 84.62 211 ARG A N 1
ATOM 1748 C CA . ARG A 1 211 ? 18.733 19.264 -30.448 1.00 84.62 211 ARG A CA 1
ATOM 1749 C C . ARG A 1 211 ? 19.255 20.631 -30.885 1.00 84.62 211 ARG A C 1
ATOM 1751 O O . ARG A 1 211 ? 18.604 21.649 -30.656 1.00 84.62 211 ARG A O 1
ATOM 1758 N N . ASP A 1 212 ? 20.388 20.660 -31.579 1.00 85.44 212 ASP A N 1
ATOM 1759 C CA . ASP A 1 212 ? 20.809 21.854 -32.311 1.00 85.44 212 ASP A CA 1
ATOM 1760 C C . ASP A 1 212 ? 20.133 21.848 -33.684 1.00 85.44 212 ASP A C 1
ATOM 1762 O O . ASP A 1 212 ? 20.424 21.009 -34.541 1.00 85.44 212 ASP A O 1
ATOM 1766 N N . ARG A 1 213 ? 19.212 22.795 -33.895 1.00 84.31 213 ARG A N 1
ATOM 1767 C CA . ARG A 1 213 ? 18.458 22.939 -35.152 1.00 84.31 213 ARG A CA 1
ATOM 1768 C C . ARG A 1 213 ? 19.339 23.341 -36.340 1.00 84.31 213 ARG A C 1
ATOM 1770 O O . ARG A 1 213 ? 18.895 23.230 -37.476 1.00 84.31 213 ARG A O 1
ATOM 1777 N N . ARG A 1 214 ? 20.573 23.797 -36.095 1.00 85.56 214 ARG A N 1
ATOM 1778 C CA . ARG A 1 214 ? 21.561 24.109 -37.141 1.00 85.56 214 ARG A CA 1
ATOM 1779 C C . ARG A 1 214 ? 22.283 22.862 -37.655 1.00 85.56 214 ARG A C 1
ATOM 1781 O O . ARG A 1 214 ? 22.949 22.935 -38.682 1.00 85.56 214 ARG A O 1
ATOM 1788 N N . LEU A 1 215 ? 22.187 21.741 -36.937 1.00 83.75 215 LEU A N 1
ATOM 1789 C CA . LEU A 1 215 ? 22.824 20.477 -37.292 1.00 83.75 215 LEU A CA 1
ATOM 1790 C C . LEU A 1 215 ? 21.817 19.518 -37.935 1.00 83.75 215 LEU A C 1
ATOM 1792 O O . LEU A 1 215 ? 20.632 19.511 -37.601 1.00 83.75 215 LEU A O 1
ATOM 1796 N N . THR A 1 216 ? 22.314 18.654 -38.819 1.00 88.19 216 THR A N 1
ATOM 1797 C CA . THR A 1 216 ? 21.551 17.517 -39.352 1.00 88.19 216 THR A CA 1
ATOM 1798 C C . THR A 1 216 ? 21.236 16.502 -38.245 1.00 88.19 216 THR A C 1
ATOM 1800 O O . THR A 1 216 ? 21.793 16.567 -37.143 1.00 88.19 216 THR A O 1
ATOM 1803 N N . ASP A 1 217 ? 20.361 15.533 -38.523 1.00 81.69 217 ASP A N 1
ATOM 1804 C CA . ASP A 1 217 ? 20.106 14.418 -37.598 1.00 81.69 217 ASP A CA 1
ATOM 1805 C C . ASP A 1 217 ? 21.391 13.644 -37.274 1.00 81.69 217 ASP A C 1
ATOM 1807 O O . ASP A 1 217 ? 21.651 13.323 -36.115 1.00 81.69 217 ASP A O 1
ATOM 1811 N N . GLU A 1 218 ? 22.246 13.421 -38.274 1.00 86.38 218 GLU A N 1
ATOM 1812 C CA . GLU A 1 218 ? 23.559 12.797 -38.089 1.00 86.38 218 GLU A CA 1
ATOM 1813 C C . GLU A 1 218 ? 24.483 13.645 -37.206 1.00 86.38 218 GLU A C 1
ATOM 1815 O O . GLU A 1 218 ? 25.158 13.117 -36.320 1.00 86.38 218 GLU A O 1
ATOM 1820 N N . GLY A 1 219 ? 24.484 14.969 -37.397 1.00 85.75 219 GLY A N 1
ATOM 1821 C CA . GLY A 1 219 ? 25.249 15.897 -36.564 1.00 85.75 219 GLY A CA 1
ATOM 1822 C C . GLY A 1 219 ? 24.794 15.877 -35.102 1.00 85.75 219 GLY A C 1
ATOM 1823 O O . GLY A 1 219 ? 25.624 15.808 -34.194 1.00 85.75 219 GLY A O 1
ATOM 1824 N N . ASN A 1 220 ? 23.479 15.855 -34.869 1.00 85.88 220 ASN A N 1
ATOM 1825 C CA . ASN A 1 220 ? 22.894 15.728 -33.533 1.00 85.88 220 ASN A CA 1
ATOM 1826 C C . ASN A 1 220 ? 23.184 14.359 -32.897 1.00 85.88 220 ASN A C 1
ATOM 1828 O O . ASN A 1 220 ? 23.525 14.297 -31.716 1.00 85.88 220 ASN A O 1
ATOM 1832 N N . GLN A 1 221 ? 23.137 13.268 -33.667 1.00 87.75 221 GLN A N 1
ATOM 1833 C CA . GLN A 1 221 ? 23.504 11.936 -33.178 1.00 87.75 221 GLN A CA 1
ATOM 1834 C C . GLN A 1 221 ? 24.995 11.856 -32.815 1.00 87.75 221 GLN A C 1
ATOM 1836 O O . GLN A 1 221 ? 25.354 11.290 -31.784 1.00 87.75 221 GLN A O 1
ATOM 1841 N N . LYS A 1 222 ? 25.881 12.467 -33.613 1.00 87.62 222 LYS A N 1
ATOM 1842 C CA . LYS A 1 222 ? 27.318 12.557 -33.299 1.00 87.62 222 LYS A CA 1
ATOM 1843 C C . LYS A 1 222 ? 27.576 13.368 -32.024 1.00 87.62 222 LYS A C 1
ATOM 1845 O O . LYS A 1 222 ? 28.478 13.029 -31.249 1.00 87.62 222 LYS A O 1
ATOM 1850 N N . TYR A 1 223 ? 26.782 14.414 -31.794 1.00 87.75 223 TYR A N 1
ATOM 1851 C CA . TYR A 1 223 ? 26.805 15.178 -30.549 1.00 87.75 223 TYR A CA 1
ATOM 1852 C C . TYR A 1 223 ? 26.374 14.318 -29.359 1.00 87.75 223 TYR A C 1
ATOM 1854 O O . TYR A 1 223 ? 27.140 14.202 -28.405 1.00 87.75 223 TYR A O 1
ATOM 1862 N N . LEU A 1 224 ? 25.240 13.619 -29.456 1.00 89.38 224 LEU A N 1
ATOM 1863 C CA . LEU A 1 224 ? 24.759 12.696 -28.423 1.00 89.38 224 LEU A CA 1
ATOM 1864 C C . LEU A 1 224 ? 25.803 11.616 -28.075 1.00 89.38 224 LEU A C 1
ATOM 1866 O O . LEU A 1 224 ? 26.133 11.444 -26.903 1.00 89.38 224 LEU A O 1
ATOM 1870 N N . ASN A 1 225 ? 26.422 10.990 -29.083 1.00 88.81 225 ASN A N 1
ATOM 1871 C CA . ASN A 1 225 ? 27.514 10.023 -28.893 1.00 88.81 225 ASN A CA 1
ATOM 1872 C C . ASN A 1 225 ? 28.715 10.636 -28.147 1.00 88.81 225 ASN A C 1
ATOM 1874 O O . ASN A 1 225 ? 29.368 9.980 -27.337 1.00 88.81 225 ASN A O 1
ATOM 1878 N N . SER A 1 226 ? 29.030 11.906 -28.423 1.00 85.25 226 SER A N 1
ATOM 1879 C CA . SER A 1 226 ? 30.139 12.605 -27.763 1.00 85.25 226 SER A CA 1
ATOM 1880 C C . SER A 1 226 ? 29.818 12.962 -26.309 1.00 85.25 226 SER A C 1
ATOM 1882 O O . SER A 1 226 ? 30.726 12.969 -25.480 1.00 85.25 226 SER A O 1
ATOM 1884 N N . ILE A 1 227 ? 28.548 13.219 -25.984 1.00 90.31 227 ILE A N 1
ATOM 1885 C CA . ILE A 1 227 ? 28.087 13.443 -24.607 1.00 90.31 227 ILE A CA 1
ATOM 1886 C C . ILE A 1 227 ? 28.054 12.122 -23.819 1.00 90.31 227 ILE A C 1
ATOM 1888 O O . ILE A 1 227 ? 28.487 12.098 -22.670 1.00 90.31 227 ILE A O 1
ATOM 1892 N N . GLU A 1 228 ? 27.647 11.005 -24.428 1.00 91.62 228 GLU A N 1
ATOM 1893 C CA . GLU A 1 228 ? 27.775 9.670 -23.816 1.00 91.62 228 GLU A CA 1
ATOM 1894 C C . GLU A 1 228 ? 29.240 9.364 -23.459 1.00 91.62 228 GLU A C 1
ATOM 1896 O O . GLU A 1 228 ? 29.561 9.048 -22.311 1.00 91.62 228 GLU A O 1
ATOM 1901 N N . ALA A 1 229 ? 30.152 9.556 -24.420 1.00 87.56 229 ALA A N 1
ATOM 1902 C CA . ALA A 1 229 ? 31.589 9.388 -24.212 1.00 87.56 229 ALA A CA 1
ATOM 1903 C C . ALA A 1 229 ? 32.141 10.288 -23.095 1.00 87.56 229 ALA A C 1
ATOM 1905 O O . ALA A 1 229 ? 33.009 9.864 -22.329 1.00 87.56 229 ALA A O 1
ATOM 1906 N N . TRP A 1 230 ? 31.651 11.526 -22.996 1.00 89.69 230 TRP A N 1
ATOM 1907 C CA . TRP A 1 230 ? 32.009 12.448 -21.919 1.00 89.69 230 TRP A CA 1
ATOM 1908 C C . TRP A 1 230 ? 31.633 11.882 -20.550 1.00 89.69 230 TRP A C 1
ATOM 1910 O O . TRP A 1 230 ? 32.472 11.849 -19.651 1.00 89.69 230 TRP A O 1
ATOM 1920 N N . TRP A 1 231 ? 30.390 11.427 -20.380 1.00 91.44 231 TRP A N 1
ATOM 1921 C CA . TRP A 1 231 ? 29.903 10.929 -19.092 1.00 91.44 231 TRP A CA 1
ATOM 1922 C C . TRP A 1 231 ? 30.606 9.644 -18.654 1.00 91.44 231 TRP A C 1
ATOM 1924 O O . TRP A 1 231 ? 31.005 9.553 -17.493 1.00 91.44 231 TRP A O 1
ATOM 1934 N N . ILE A 1 232 ? 30.858 8.716 -19.583 1.00 90.56 232 ILE A N 1
ATOM 1935 C CA . ILE A 1 232 ? 31.668 7.511 -19.328 1.00 90.56 232 ILE A CA 1
ATOM 1936 C C . ILE A 1 232 ? 33.041 7.894 -18.774 1.00 90.56 232 ILE A C 1
ATOM 1938 O O . ILE A 1 232 ? 33.442 7.420 -17.711 1.00 90.56 232 ILE A O 1
ATOM 1942 N N . LYS A 1 233 ? 33.750 8.795 -19.462 1.00 88.19 233 LYS A N 1
ATOM 1943 C CA . LYS A 1 233 ? 35.095 9.205 -19.045 1.00 88.19 233 LYS A CA 1
ATOM 1944 C C . LYS A 1 233 ? 35.095 9.989 -17.736 1.00 88.19 233 LYS A C 1
ATOM 1946 O O . LYS A 1 233 ? 36.022 9.830 -16.949 1.00 88.19 233 LYS A O 1
ATOM 1951 N N . LYS A 1 234 ? 34.082 10.827 -17.493 1.00 88.62 234 LYS A N 1
ATOM 1952 C CA . LYS A 1 234 ? 33.936 11.562 -16.230 1.00 88.62 234 LYS A CA 1
ATOM 1953 C C . LYS A 1 234 ? 33.840 10.596 -15.050 1.00 88.62 234 LYS A C 1
ATOM 1955 O O . LYS A 1 234 ? 34.597 10.748 -14.101 1.00 88.62 234 LYS A O 1
ATOM 1960 N N . TYR A 1 235 ? 32.962 9.595 -15.133 1.00 90.81 235 TYR A N 1
ATOM 1961 C CA . TYR A 1 235 ? 32.790 8.620 -14.053 1.00 90.81 235 TYR A CA 1
ATOM 1962 C C . TYR A 1 235 ? 34.055 7.785 -13.825 1.00 90.81 235 TYR A C 1
ATOM 1964 O O . TYR A 1 235 ? 34.457 7.589 -12.683 1.00 90.81 235 TYR A O 1
ATOM 1972 N N . GLN A 1 236 ? 34.732 7.370 -14.901 1.00 89.06 236 GLN A N 1
ATOM 1973 C CA . GLN A 1 236 ? 36.032 6.695 -14.799 1.00 89.06 236 GLN A CA 1
ATOM 1974 C C . GLN A 1 236 ? 37.083 7.571 -14.105 1.00 89.06 236 GLN A C 1
ATOM 1976 O O . GLN A 1 236 ? 37.818 7.093 -13.247 1.00 89.06 236 GLN A O 1
ATOM 1981 N N . HIS A 1 237 ? 37.142 8.861 -14.445 1.00 84.25 237 HIS A N 1
ATOM 1982 C CA . HIS A 1 237 ? 38.062 9.808 -13.816 1.00 84.25 237 HIS A CA 1
ATOM 1983 C C . HIS A 1 237 ? 37.727 10.064 -12.337 1.00 84.25 237 HIS A C 1
ATOM 1985 O O . HIS A 1 237 ? 38.620 10.305 -11.532 1.00 84.25 237 HIS A O 1
ATOM 1991 N N . GLU A 1 238 ? 36.451 10.020 -11.960 1.00 85.69 238 GLU A N 1
ATOM 1992 C CA . GLU A 1 238 ? 35.999 10.131 -10.565 1.00 85.69 238 GLU A CA 1
ATOM 1993 C C . GLU A 1 238 ? 36.218 8.836 -9.755 1.00 85.69 238 GLU A C 1
ATOM 1995 O O . GLU A 1 238 ? 35.898 8.801 -8.571 1.00 85.69 238 GLU A O 1
ATOM 2000 N N . GLY A 1 239 ? 36.809 7.796 -10.358 1.00 86.12 239 GLY A N 1
ATOM 2001 C CA . GLY A 1 239 ? 37.170 6.545 -9.685 1.00 86.12 239 GLY A CA 1
ATOM 2002 C C . GLY A 1 239 ? 36.054 5.500 -9.641 1.00 86.12 239 GLY A C 1
ATOM 2003 O O . GLY A 1 239 ? 36.171 4.516 -8.915 1.00 86.12 239 GLY A O 1
ATOM 2004 N N . HIS A 1 240 ? 34.973 5.686 -10.401 1.00 89.81 240 HIS A N 1
ATOM 2005 C CA . HIS A 1 240 ? 33.879 4.719 -10.471 1.00 89.81 240 HIS A CA 1
ATOM 2006 C C . HIS A 1 240 ? 34.212 3.547 -11.405 1.00 89.81 240 HIS A C 1
ATOM 2008 O O . HIS A 1 240 ? 34.780 3.743 -12.484 1.00 89.81 240 HIS A O 1
ATOM 2014 N N . ASP A 1 241 ? 33.789 2.334 -11.033 1.00 90.00 241 ASP A N 1
ATOM 2015 C CA . ASP A 1 241 ? 33.914 1.151 -11.889 1.00 90.00 241 ASP A CA 1
ATOM 2016 C C . ASP A 1 241 ? 32.839 1.171 -12.990 1.00 90.00 241 ASP A C 1
ATOM 2018 O O . ASP A 1 241 ? 31.670 0.842 -12.765 1.00 90.00 241 ASP A O 1
ATOM 2022 N N . VAL A 1 242 ? 33.228 1.634 -14.183 1.00 89.81 242 VAL A N 1
ATOM 2023 C CA . VAL A 1 242 ? 32.340 1.761 -15.346 1.00 89.81 242 VAL A CA 1
ATOM 2024 C C . VAL A 1 242 ? 32.519 0.579 -16.295 1.00 89.81 242 VAL A C 1
ATOM 2026 O O . VAL A 1 242 ? 33.573 0.430 -16.917 1.00 89.81 242 VAL A O 1
ATOM 2029 N N . PHE A 1 243 ? 31.457 -0.204 -16.498 1.00 86.62 243 PHE A N 1
ATOM 2030 C CA . PHE A 1 243 ? 31.511 -1.493 -17.207 1.00 86.62 243 PHE A CA 1
ATOM 2031 C C . PHE A 1 243 ? 30.925 -1.467 -18.631 1.00 86.62 243 PHE A C 1
ATOM 2033 O O . PHE A 1 243 ? 30.506 -2.484 -19.189 1.00 86.62 243 PHE A O 1
ATOM 2040 N N . ASN A 1 244 ? 30.896 -0.289 -19.252 1.00 86.19 244 ASN A N 1
ATOM 2041 C CA . ASN A 1 244 ? 30.555 -0.122 -20.662 1.00 86.19 244 ASN A CA 1
ATOM 2042 C C . ASN A 1 244 ? 31.442 -0.990 -21.578 1.00 86.19 244 ASN A C 1
ATOM 2044 O O . ASN A 1 244 ? 32.660 -0.820 -21.606 1.00 86.19 244 ASN A O 1
ATOM 2048 N N . ILE A 1 245 ? 30.817 -1.873 -22.372 1.00 70.00 245 ILE A N 1
ATOM 2049 C CA . ILE A 1 245 ? 31.516 -2.768 -23.316 1.00 70.00 245 ILE A CA 1
ATOM 2050 C C . ILE A 1 245 ? 32.153 -1.961 -24.457 1.00 70.00 245 ILE A C 1
ATOM 2052 O O . ILE A 1 245 ? 33.330 -2.127 -24.768 1.00 70.00 245 ILE A O 1
ATOM 2056 N N . ALA A 1 246 ? 31.388 -1.048 -25.061 1.00 69.38 246 ALA A N 1
ATOM 2057 C CA . ALA A 1 246 ? 31.897 -0.099 -26.043 1.00 69.38 246 ALA A CA 1
ATOM 2058 C C . ALA A 1 246 ? 32.313 1.201 -25.344 1.00 69.38 246 ALA A C 1
ATOM 2060 O O . ALA A 1 246 ? 31.546 1.763 -24.560 1.00 69.38 246 ALA A O 1
ATOM 2061 N N . LYS A 1 247 ? 33.519 1.692 -25.647 1.00 67.75 247 LYS A N 1
ATOM 2062 C CA . LYS A 1 247 ? 34.059 2.951 -25.116 1.00 67.75 247 LYS A CA 1
ATOM 2063 C C . LYS A 1 247 ? 34.059 4.009 -26.225 1.00 67.75 247 LYS A C 1
ATOM 2065 O O . LYS A 1 247 ? 35.059 4.139 -26.930 1.00 67.75 247 LYS A O 1
ATOM 2070 N N . PRO A 1 248 ? 32.947 4.736 -26.440 1.00 71.62 248 PRO A N 1
ATOM 2071 C CA . PRO A 1 248 ? 32.906 5.781 -27.452 1.00 71.62 248 PRO A CA 1
ATOM 2072 C C . PRO A 1 248 ? 33.912 6.893 -27.122 1.00 71.62 248 PRO A C 1
ATOM 2074 O O . PRO A 1 248 ? 34.223 7.172 -25.961 1.00 71.62 248 PRO A O 1
ATOM 2077 N N . HIS A 1 249 ? 34.435 7.547 -28.158 1.00 71.19 249 HIS A N 1
ATOM 2078 C CA . HIS A 1 249 ? 35.353 8.675 -28.013 1.00 71.19 249 HIS A CA 1
ATOM 2079 C C . HIS A 1 249 ? 34.611 10.000 -28.200 1.00 71.19 249 HIS A C 1
ATOM 2081 O O . HIS A 1 249 ? 33.713 10.115 -29.029 1.00 71.19 249 HIS A O 1
ATOM 2087 N N . ILE A 1 250 ? 35.036 11.037 -27.472 1.00 75.50 250 ILE A N 1
ATOM 2088 C CA . ILE A 1 250 ? 34.580 12.408 -27.723 1.00 75.50 250 ILE A CA 1
ATOM 2089 C C . ILE A 1 250 ? 35.155 12.838 -29.080 1.00 75.50 250 ILE A C 1
ATOM 2091 O O . ILE A 1 250 ? 36.365 13.056 -29.214 1.00 75.50 250 ILE A O 1
ATOM 2095 N N . THR A 1 251 ? 34.292 12.913 -30.093 1.00 74.31 251 THR A N 1
ATOM 2096 C CA . THR A 1 251 ? 34.683 13.212 -31.485 1.00 74.31 251 THR A CA 1
ATOM 2097 C C . THR A 1 251 ? 34.544 14.686 -31.851 1.00 74.31 251 THR A C 1
ATOM 2099 O O . THR A 1 251 ? 34.974 15.088 -32.927 1.00 74.31 251 THR A O 1
ATOM 2102 N N . ILE A 1 252 ? 33.946 15.488 -30.970 1.00 74.94 252 ILE A N 1
ATOM 2103 C CA . ILE A 1 252 ? 33.762 16.926 -31.152 1.00 74.94 252 ILE A CA 1
ATOM 2104 C C . ILE A 1 252 ? 34.871 17.654 -30.400 1.00 74.94 252 ILE A C 1
ATOM 2106 O O . ILE A 1 252 ? 34.959 17.559 -29.174 1.00 74.94 252 ILE A O 1
ATOM 2110 N N . ASP A 1 253 ? 35.714 18.380 -31.131 1.00 74.25 253 ASP A N 1
ATOM 2111 C CA . ASP A 1 253 ? 36.938 18.969 -30.579 1.00 74.25 253 ASP A CA 1
ATOM 2112 C C . ASP A 1 253 ? 36.659 20.005 -29.485 1.00 74.25 253 ASP A C 1
ATOM 2114 O O . ASP A 1 253 ? 37.354 20.020 -28.472 1.00 74.25 253 ASP A O 1
ATOM 2118 N N . SER A 1 254 ? 35.582 20.787 -29.607 1.00 67.25 254 SER A N 1
ATOM 2119 C CA . SER A 1 254 ? 35.177 21.740 -28.564 1.00 67.25 254 SER A CA 1
ATOM 2120 C C . SER A 1 254 ? 34.770 21.053 -27.254 1.00 67.25 254 SER A C 1
ATOM 2122 O O . SER A 1 254 ? 35.068 21.561 -26.174 1.00 67.25 254 SER A O 1
ATOM 2124 N N . LEU A 1 255 ? 34.135 19.877 -27.320 1.00 74.62 255 LEU A N 1
ATOM 2125 C CA . LEU A 1 255 ? 33.846 19.062 -26.138 1.00 74.62 255 LEU A CA 1
ATOM 2126 C C . LEU A 1 255 ? 35.123 18.420 -25.593 1.00 74.62 255 LEU A C 1
ATOM 2128 O O . LEU A 1 255 ? 35.319 18.388 -24.385 1.00 74.62 255 LEU A O 1
ATOM 2132 N N . ARG A 1 256 ? 36.029 17.950 -26.456 1.00 74.12 256 ARG A N 1
ATOM 2133 C CA . ARG A 1 256 ? 37.316 17.395 -26.014 1.00 74.12 256 ARG A CA 1
ATOM 2134 C C . ARG A 1 256 ? 38.136 18.435 -25.249 1.00 74.12 256 ARG A C 1
ATOM 2136 O O . ARG A 1 256 ? 38.646 18.125 -24.178 1.00 74.12 256 ARG A O 1
ATOM 2143 N N . GLN A 1 257 ? 38.213 19.659 -25.767 1.00 76.06 257 GLN A N 1
ATOM 2144 C CA . GLN A 1 257 ? 38.900 20.771 -25.115 1.00 76.06 257 GLN A CA 1
ATOM 2145 C C . GLN A 1 257 ? 38.275 21.085 -23.751 1.00 76.06 257 GLN A C 1
ATOM 2147 O O . GLN A 1 257 ? 38.971 21.034 -22.745 1.00 76.06 257 GLN A O 1
ATOM 2152 N N . ARG A 1 258 ? 36.950 21.280 -23.686 1.00 79.00 258 ARG A N 1
ATOM 2153 C CA . ARG A 1 258 ? 36.246 21.557 -22.419 1.00 79.00 258 ARG A CA 1
ATOM 2154 C C . ARG A 1 258 ? 36.403 20.444 -21.383 1.00 79.00 258 ARG A C 1
ATOM 2156 O O . ARG A 1 258 ? 36.502 20.727 -20.193 1.00 79.00 258 ARG A O 1
ATOM 2163 N N . PHE A 1 259 ? 36.402 19.186 -21.820 1.00 78.19 259 PHE A N 1
ATOM 2164 C CA . PHE A 1 259 ? 36.619 18.043 -20.937 1.00 78.19 259 PHE A CA 1
ATOM 2165 C C . PHE A 1 259 ? 38.020 18.086 -20.325 1.00 78.19 259 PHE A C 1
ATOM 2167 O O . PHE A 1 259 ? 38.168 17.956 -19.111 1.00 78.19 259 PHE A O 1
ATOM 2174 N N . ASN A 1 260 ? 39.033 18.334 -21.160 1.00 78.75 260 ASN A N 1
ATOM 2175 C CA . ASN A 1 260 ? 40.414 18.476 -20.715 1.00 78.75 260 ASN A CA 1
ATOM 2176 C C . ASN A 1 260 ? 40.576 19.666 -19.760 1.00 78.75 260 ASN A C 1
ATOM 2178 O O . ASN A 1 260 ? 41.202 19.502 -18.721 1.00 78.75 260 ASN A O 1
ATOM 2182 N N . ASP A 1 261 ? 39.960 20.817 -20.044 1.00 78.50 261 ASP A N 1
ATOM 2183 C CA . ASP A 1 261 ? 40.019 22.007 -19.180 1.00 78.50 261 ASP A CA 1
ATOM 2184 C C . ASP A 1 261 ? 39.402 21.752 -17.792 1.00 78.50 261 ASP A C 1
ATOM 2186 O O . ASP A 1 261 ? 39.901 22.231 -16.771 1.00 78.50 261 ASP A O 1
ATOM 2190 N N . MET A 1 262 ? 38.313 20.980 -17.746 1.00 73.50 262 MET A N 1
ATOM 2191 C CA . MET A 1 262 ? 37.608 20.633 -16.510 1.00 73.50 262 MET A CA 1
ATOM 2192 C C . MET A 1 262 ? 38.376 19.603 -15.670 1.00 73.50 262 MET A C 1
ATOM 2194 O O . MET A 1 262 ? 38.319 19.643 -14.441 1.00 73.50 262 MET A O 1
ATOM 2198 N N . ILE A 1 263 ? 39.100 18.693 -16.321 1.00 66.69 263 ILE A N 1
ATOM 2199 C CA . ILE A 1 263 ? 39.879 17.643 -15.658 1.00 66.69 263 ILE A CA 1
ATOM 2200 C C . ILE A 1 263 ? 41.276 18.124 -15.252 1.00 66.69 263 ILE A C 1
ATOM 2202 O O . ILE A 1 263 ? 41.731 17.809 -14.153 1.00 66.69 263 ILE A O 1
ATOM 2206 N N . ALA A 1 264 ? 41.928 18.954 -16.069 1.00 56.78 264 ALA A N 1
ATOM 2207 C CA . ALA A 1 264 ? 43.273 19.469 -15.811 1.00 56.78 264 ALA A CA 1
ATOM 2208 C C . ALA A 1 264 ? 43.380 20.313 -14.526 1.00 56.78 264 ALA A C 1
ATOM 2210 O O . ALA A 1 264 ? 44.473 20.460 -13.988 1.00 56.78 264 ALA A O 1
ATOM 2211 N N . LYS A 1 265 ? 42.264 20.839 -13.999 1.00 53.38 265 LYS A N 1
ATOM 2212 C CA . LYS A 1 265 ? 42.226 21.620 -12.747 1.00 53.38 265 LYS A CA 1
ATOM 2213 C C . LYS A 1 265 ? 42.056 20.799 -11.460 1.00 53.38 265 LYS A C 1
ATOM 2215 O O . LYS A 1 265 ? 42.080 21.388 -10.385 1.00 53.38 265 LYS A O 1
ATOM 2220 N N . ARG A 1 266 ? 41.885 19.472 -11.520 1.00 52.06 266 ARG A N 1
ATOM 2221 C CA . ARG A 1 266 ? 41.710 18.620 -10.323 1.00 52.06 266 ARG A CA 1
ATOM 2222 C C . ARG A 1 266 ? 42.953 17.921 -9.712 1.00 52.06 266 ARG A C 1
ATOM 2224 O O . ARG A 1 266 ? 42.721 17.143 -8.788 1.00 52.06 266 ARG A O 1
ATOM 2231 N N . PRO A 1 267 ? 44.235 18.167 -10.078 1.00 47.53 267 PRO A N 1
ATOM 2232 C CA . PRO A 1 267 ? 45.345 17.506 -9.376 1.00 47.53 267 PRO A CA 1
ATOM 2233 C C . PRO A 1 267 ? 45.500 17.888 -7.891 1.00 47.53 267 PRO A C 1
ATOM 2235 O O . PRO A 1 267 ? 46.085 17.119 -7.139 1.00 47.53 267 PRO A O 1
ATOM 2238 N N . GLU A 1 268 ? 44.984 19.036 -7.434 1.00 44.66 268 GLU A N 1
ATOM 2239 C CA . GLU A 1 268 ? 45.294 19.548 -6.082 1.00 44.66 268 GLU A CA 1
ATOM 2240 C C . GLU A 1 268 ? 44.323 19.123 -4.967 1.00 44.66 268 GLU A C 1
ATOM 2242 O O . GLU A 1 268 ? 44.651 19.268 -3.793 1.00 44.66 268 GLU A O 1
ATOM 2247 N N . GLN A 1 269 ? 43.155 18.548 -5.274 1.00 40.88 269 GLN A N 1
ATOM 2248 C CA . GLN A 1 269 ? 42.182 18.165 -4.231 1.00 40.88 269 GLN A CA 1
ATOM 2249 C C . GLN A 1 269 ? 42.292 16.707 -3.756 1.00 40.88 269 GLN A C 1
ATOM 2251 O O . GLN A 1 269 ? 41.677 16.355 -2.754 1.00 40.88 269 GLN A O 1
ATOM 2256 N N . ALA A 1 270 ? 43.112 15.873 -4.403 1.00 39.91 270 ALA A N 1
ATOM 2257 C CA . ALA A 1 270 ? 43.374 14.504 -3.943 1.00 39.91 270 ALA A CA 1
ATOM 2258 C C . ALA A 1 270 ? 44.420 14.427 -2.808 1.00 39.91 270 ALA A C 1
ATOM 2260 O O . ALA A 1 270 ? 44.513 13.405 -2.137 1.00 39.91 270 ALA A O 1
ATOM 2261 N N . ALA A 1 271 ? 45.180 15.500 -2.558 1.00 38.69 271 ALA A N 1
ATOM 2262 C CA . ALA A 1 271 ? 46.206 15.548 -1.509 1.00 38.69 271 ALA A CA 1
ATOM 2263 C C . ALA A 1 271 ? 45.689 16.029 -0.135 1.00 38.69 271 ALA A C 1
ATOM 2265 O O . ALA A 1 271 ? 46.457 16.077 0.819 1.00 38.69 271 ALA A O 1
ATOM 2266 N N . LEU A 1 272 ? 44.404 16.385 -0.022 1.00 37.88 272 LEU A N 1
ATOM 2267 C CA . LEU A 1 272 ? 43.783 16.907 1.209 1.00 37.88 272 LEU A CA 1
ATOM 2268 C C . LEU A 1 272 ? 42.814 15.918 1.883 1.00 37.88 272 LEU A C 1
ATOM 2270 O O . LEU A 1 272 ? 42.100 16.297 2.807 1.00 37.88 272 LEU A O 1
ATOM 2274 N N . ALA A 1 273 ? 42.790 14.661 1.431 1.00 38.16 273 ALA A N 1
ATOM 2275 C CA . ALA A 1 273 ? 41.959 13.595 1.995 1.00 38.16 273 ALA A CA 1
ATOM 2276 C C . ALA A 1 273 ? 42.768 12.330 2.360 1.00 38.16 273 ALA A C 1
ATOM 2278 O O . ALA A 1 273 ? 42.256 11.217 2.231 1.00 38.16 273 ALA A O 1
ATOM 2279 N N . LEU A 1 274 ? 44.021 12.509 2.801 1.00 36.31 274 LEU A N 1
ATOM 2280 C CA . LEU A 1 274 ? 44.779 11.511 3.567 1.00 36.31 274 LEU A CA 1
ATOM 2281 C C . LEU A 1 274 ? 44.903 11.972 5.019 1.00 36.31 274 LEU A C 1
ATOM 2283 O O . LEU A 1 274 ? 45.395 13.105 5.220 1.00 36.31 274 LEU A O 1
#

Sequence (274 aa):
MNYYWVRVFDYSNERDQHDKGTMLDEFYLKGDDLSRDAAKQAVRDRYGGQAATEIKFAKPRKSDGLYAVVMDSEKFFYDRFYLEIDTHCFWCHKPIKGKAAEFPHSYGGDVEKHIYDLDDPETVYFCTYGDRRAYERVVRNSVEGEYQEKQAGQGGEVCGYIYLIYNRAENKYYIGQAKHMPFFRWQEHVKDGAKGEISDMSFSVLTEVRRDRRLTDEGNQKYLNSIEAWWIKKYQHEGHDVFNIAKPHITIDSLRQRFNDMIAKRPEQAALAL

Radius of gyration: 32.99 Å; chains: 1; bounding box: 80×50×80 Å